Protein AF-0000000066962314 (afdb_homodimer)

Structure (mmCIF, N/CA/C/O backbone):
data_AF-0000000066962314-model_v1
#
loop_
_entity.id
_entity.type
_entity.pdbx_description
1 polymer 'Os09g0256650 protein'
#
loop_
_atom_site.group_PDB
_atom_site.id
_atom_site.type_symbol
_atom_site.label_atom_id
_atom_site.label_alt_id
_atom_site.label_comp_id
_atom_site.label_asym_id
_atom_site.label_entity_id
_atom_site.label_seq_id
_atom_site.pdbx_PDB_ins_code
_atom_site.Cartn_x
_atom_site.Cartn_y
_atom_site.Cartn_z
_atom_site.occupancy
_atom_site.B_iso_or_equiv
_atom_site.auth_seq_id
_atom_site.auth_comp_id
_atom_site.auth_asym_id
_atom_site.auth_atom_id
_atom_site.pdbx_PDB_model_num
ATOM 1 N N . MET A 1 1 ? -7.727 -15.492 -27.312 1 57.91 1 MET A N 1
ATOM 2 C CA . MET A 1 1 ? -8.047 -15.422 -25.891 1 57.91 1 MET A CA 1
ATOM 3 C C . MET A 1 1 ? -6.855 -14.898 -25.094 1 57.91 1 MET A C 1
ATOM 5 O O . MET A 1 1 ? -5.711 -15.258 -25.359 1 57.91 1 MET A O 1
ATOM 9 N N . VAL A 1 2 ? -7.004 -13.758 -24.516 1 73.5 2 VAL A N 1
ATOM 10 C CA . VAL A 1 2 ? -5.836 -13.172 -23.859 1 73.5 2 VAL A CA 1
ATOM 11 C C . VAL A 1 2 ? -5.332 -14.109 -22.766 1 73.5 2 VAL A C 1
ATOM 13 O O . VAL A 1 2 ? -6.117 -14.578 -21.938 1 73.5 2 VAL A O 1
ATOM 16 N N . SER A 1 3 ? -4.168 -14.648 -22.969 1 91 3 SER A N 1
ATOM 17 C CA . SER A 1 3 ? -3.547 -15.594 -22.047 1 91 3 SER A CA 1
ATOM 18 C C . SER A 1 3 ? -3.469 -15.016 -20.641 1 91 3 SER A C 1
ATOM 20 O O . SER A 1 3 ? -3.369 -13.797 -20.469 1 91 3 SER A O 1
ATOM 22 N N . PRO A 1 4 ? -3.846 -15.812 -19.688 1 89.94 4 PRO A N 1
ATOM 23 C CA . PRO A 1 4 ? -3.697 -15.391 -18.297 1 89.94 4 PRO A CA 1
ATOM 24 C C . PRO A 1 4 ? -2.363 -14.695 -18.031 1 89.94 4 PRO A C 1
ATOM 26 O O . PRO A 1 4 ? -2.299 -13.758 -17.219 1 89.94 4 PRO A O 1
ATOM 29 N N . ASP A 1 5 ? -1.322 -15.047 -18.719 1 93.31 5 ASP A N 1
ATOM 30 C CA . ASP A 1 5 ? -0.011 -14.43 -18.531 1 93.31 5 ASP A CA 1
ATOM 31 C C . ASP A 1 5 ? -0.022 -12.977 -19 1 93.31 5 ASP A C 1
ATOM 33 O O . ASP A 1 5 ? 0.576 -12.109 -18.344 1 93.31 5 ASP A O 1
ATOM 37 N N . LEU A 1 6 ? -0.629 -12.781 -20.062 1 93.81 6 LEU A N 1
ATOM 38 C CA . LEU A 1 6 ? -0.721 -11.422 -20.578 1 93.81 6 LEU A CA 1
ATOM 39 C C . LEU A 1 6 ? -1.53 -10.539 -19.625 1 93.81 6 LEU A C 1
ATOM 41 O O . LEU A 1 6 ? -1.132 -9.414 -19.328 1 93.81 6 LEU A O 1
ATOM 45 N N . ILE A 1 7 ? -2.674 -11 -19.219 1 94.19 7 ILE A N 1
ATOM 46 C CA . ILE A 1 7 ? -3.518 -10.258 -18.297 1 94.19 7 ILE A CA 1
ATOM 47 C C . ILE A 1 7 ? -2.74 -9.961 -17.016 1 94.19 7 ILE A C 1
ATOM 49 O O . ILE A 1 7 ? -2.703 -8.812 -16.547 1 94.19 7 ILE A O 1
ATOM 53 N N . ARG A 1 8 ? -2.068 -10.883 -16.453 1 95.12 8 ARG A N 1
ATOM 54 C CA . ARG A 1 8 ? -1.276 -10.742 -15.234 1 95.12 8 ARG A CA 1
ATOM 55 C C . ARG A 1 8 ? -0.191 -9.68 -15.406 1 95.12 8 ARG A C 1
ATOM 57 O O . ARG A 1 8 ? -0.008 -8.828 -14.531 1 95.12 8 ARG A O 1
ATOM 64 N N . ASN A 1 9 ? 0.435 -9.734 -16.531 1 96.31 9 ASN A N 1
ATOM 65 C CA . ASN A 1 9 ? 1.524 -8.805 -16.797 1 96.31 9 ASN A CA 1
ATOM 66 C C . ASN A 1 9 ? 1.009 -7.375 -16.953 1 96.31 9 ASN A C 1
ATOM 68 O O . ASN A 1 9 ? 1.569 -6.438 -16.391 1 96.31 9 ASN A O 1
ATOM 72 N N . VAL A 1 10 ? -0.047 -7.23 -17.688 1 96.62 10 VAL A N 1
ATOM 73 C CA . VAL A 1 10 ? -0.58 -5.898 -17.938 1 96.62 10 VAL A CA 1
ATOM 74 C C . VAL A 1 10 ? -1.139 -5.309 -16.641 1 96.62 10 VAL A C 1
ATOM 76 O O . VAL A 1 10 ? -0.801 -4.18 -16.281 1 96.62 10 VAL A O 1
ATOM 79 N N . VAL A 1 11 ? -1.933 -6.023 -15.945 1 96.62 11 VAL A N 1
ATOM 80 C CA . VAL A 1 11 ? -2.551 -5.559 -14.703 1 96.62 11 VAL A CA 1
ATOM 81 C C . VAL A 1 11 ? -1.473 -5.266 -13.664 1 96.62 11 VAL A C 1
ATOM 83 O O . VAL A 1 11 ? -1.524 -4.246 -12.977 1 96.62 11 VAL A O 1
ATOM 86 N N . GLY A 1 12 ? -0.523 -6.148 -13.555 1 97.5 12 GLY A N 1
ATOM 87 C CA . GLY A 1 12 ? 0.56 -5.965 -12.602 1 97.5 12 GLY A CA 1
ATOM 88 C C . GLY A 1 12 ? 1.417 -4.75 -12.906 1 97.5 12 GLY A C 1
ATOM 89 O O . GLY A 1 12 ? 1.845 -4.043 -11.992 1 97.5 12 GLY A O 1
ATOM 90 N N . ILE A 1 13 ? 1.67 -4.5 -14.18 1 98.06 13 ILE A N 1
ATOM 91 C CA . ILE A 1 13 ? 2.486 -3.357 -14.578 1 98.06 13 ILE A CA 1
ATOM 92 C C . ILE A 1 13 ? 1.742 -2.059 -14.273 1 98.06 13 ILE A C 1
ATOM 94 O O . ILE A 1 13 ? 2.32 -1.118 -13.727 1 98.06 13 ILE A O 1
ATOM 98 N N . VAL A 1 14 ? 0.485 -1.988 -14.586 1 97.94 14 VAL A N 1
ATOM 99 C CA . VAL A 1 14 ? -0.309 -0.806 -14.273 1 97.94 14 VAL A CA 1
ATOM 100 C C . VAL A 1 14 ? -0.409 -0.642 -12.758 1 97.94 14 VAL A C 1
ATOM 102 O O . VAL A 1 14 ? -0.271 0.468 -12.234 1 97.94 14 VAL A O 1
ATOM 105 N N . GLY A 1 15 ? -0.654 -1.719 -12.039 1 97.88 15 GLY A N 1
ATOM 106 C CA . GLY A 1 15 ? -0.648 -1.679 -10.586 1 97.88 15 GLY A CA 1
ATOM 107 C C . GLY A 1 15 ? 0.664 -1.184 -10.008 1 97.88 15 GLY A C 1
ATOM 108 O O . GLY A 1 15 ? 0.673 -0.406 -9.055 1 97.88 15 GLY A O 1
ATOM 109 N N . ASN A 1 16 ? 1.75 -1.613 -10.609 1 98.75 16 ASN A N 1
ATOM 110 C CA . ASN A 1 16 ? 3.066 -1.165 -10.172 1 98.75 16 ASN A CA 1
ATOM 111 C C . ASN A 1 16 ? 3.26 0.33 -10.406 1 98.75 16 ASN A C 1
ATOM 113 O O . ASN A 1 16 ? 3.85 1.024 -9.578 1 98.75 16 ASN A O 1
ATOM 117 N N . ALA A 1 17 ? 2.809 0.794 -11.531 1 98.44 17 ALA A N 1
ATOM 118 C CA . ALA A 1 17 ? 2.91 2.223 -11.812 1 98.44 17 ALA A CA 1
ATOM 119 C C . ALA A 1 17 ? 2.137 3.045 -10.789 1 98.44 17 ALA A C 1
ATOM 121 O O . ALA A 1 17 ? 2.648 4.039 -10.266 1 98.44 17 ALA A O 1
ATOM 122 N N . ILE A 1 18 ? 0.977 2.693 -10.445 1 98.19 18 ILE A N 1
ATOM 123 C CA . ILE A 1 18 ? 0.164 3.408 -9.469 1 98.19 18 ILE A CA 1
ATOM 124 C C . ILE A 1 18 ? 0.807 3.303 -8.086 1 98.19 18 ILE A C 1
ATOM 126 O O . ILE A 1 18 ? 0.96 4.309 -7.391 1 98.19 18 ILE A O 1
ATOM 130 N N . SER A 1 19 ? 1.225 2.115 -7.723 1 98.5 19 SER A N 1
ATOM 131 C CA . SER A 1 19 ? 1.867 1.893 -6.43 1 98.5 19 SER A CA 1
ATOM 132 C C . SER A 1 19 ? 3.131 2.734 -6.289 1 98.5 19 SER A C 1
ATOM 134 O O . SER A 1 19 ? 3.416 3.26 -5.211 1 98.5 19 SER A O 1
ATOM 136 N N . PHE A 1 20 ? 3.848 2.816 -7.383 1 98.62 20 PHE A N 1
ATOM 137 C CA . PHE A 1 20 ? 5.047 3.648 -7.363 1 98.62 20 PHE A CA 1
ATOM 138 C C . PHE A 1 20 ? 4.695 5.094 -7.035 1 98.62 20 PHE A C 1
ATOM 140 O O . PHE A 1 20 ? 5.352 5.723 -6.203 1 98.62 20 PHE A O 1
ATOM 147 N N . GLY A 1 21 ? 3.697 5.574 -7.691 1 97.69 21 GLY A N 1
ATOM 148 C CA . GLY A 1 21 ? 3.213 6.91 -7.383 1 97.69 21 GLY A CA 1
ATOM 149 C C . GLY A 1 21 ? 2.771 7.066 -5.941 1 97.69 21 GLY A C 1
ATOM 150 O O . GLY A 1 21 ? 3.023 8.102 -5.316 1 97.69 21 GLY A O 1
ATOM 151 N N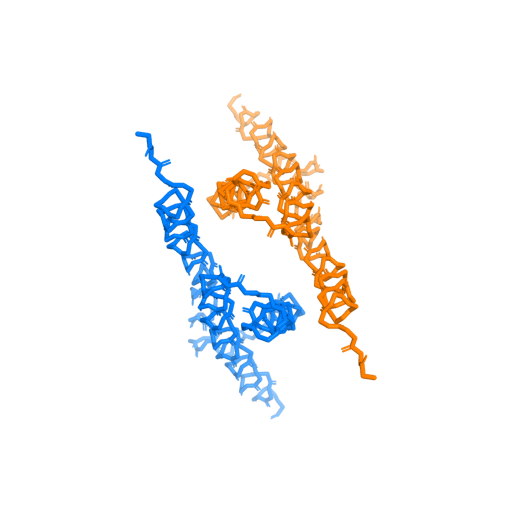 . LEU A 1 22 ? 2.119 6.066 -5.43 1 97.5 22 LEU A N 1
ATOM 152 C CA . LEU A 1 22 ? 1.674 6.094 -4.043 1 97.5 22 LEU A CA 1
ATOM 153 C C . LEU A 1 22 ? 2.863 6.141 -3.09 1 97.5 22 LEU A C 1
ATOM 155 O O . LEU A 1 22 ? 2.855 6.895 -2.115 1 97.5 22 LEU A O 1
ATOM 159 N N . PHE A 1 23 ? 3.902 5.367 -3.352 1 97.88 23 PHE A N 1
ATOM 160 C CA . PHE A 1 23 ? 5.094 5.375 -2.51 1 97.88 23 PHE A CA 1
ATOM 161 C C . PHE A 1 23 ? 5.781 6.734 -2.557 1 97.88 23 PHE A C 1
ATOM 163 O O . PHE A 1 23 ? 6.367 7.172 -1.565 1 97.88 23 PHE A O 1
ATOM 170 N N . LEU A 1 24 ? 5.648 7.426 -3.668 1 97.44 24 LEU A N 1
ATOM 171 C CA . LEU A 1 24 ? 6.312 8.719 -3.826 1 97.44 24 LEU A CA 1
ATOM 172 C C . LEU A 1 24 ? 5.453 9.844 -3.273 1 97.44 24 LEU A C 1
ATOM 174 O O . LEU A 1 24 ? 5.941 10.953 -3.057 1 97.44 24 LEU A O 1
ATOM 178 N N . SER A 1 25 ? 4.262 9.609 -3.01 1 94.69 25 SER A N 1
ATOM 179 C CA . SER A 1 25 ? 3.297 10.656 -2.682 1 94.69 25 SER A CA 1
ATOM 180 C C . SER A 1 25 ? 3.74 11.453 -1.463 1 94.69 25 SER A C 1
ATOM 182 O O . SER A 1 25 ? 3.428 12.641 -1.346 1 94.69 25 SER A O 1
ATOM 184 N N . PRO A 1 26 ? 4.535 10.914 -0.506 1 93.75 26 PRO A N 1
ATOM 185 C CA . PRO A 1 26 ? 4.957 11.695 0.66 1 93.75 26 PRO A CA 1
ATOM 186 C C . PRO A 1 26 ? 6.246 12.477 0.415 1 93.75 26 PRO A C 1
ATOM 188 O O . PRO A 1 26 ? 6.812 13.047 1.35 1 93.75 26 PRO A O 1
ATOM 191 N N . VAL A 1 27 ? 6.699 12.547 -0.799 1 95.25 27 VAL A N 1
ATOM 192 C CA . VAL A 1 27 ? 7.992 13.141 -1.115 1 95.25 27 VAL A CA 1
ATOM 193 C C . VAL A 1 27 ? 8 14.609 -0.695 1 95.25 27 VAL A C 1
ATOM 195 O O . VAL A 1 27 ? 9.023 15.117 -0.227 1 95.25 27 VAL A O 1
ATOM 198 N N . LEU A 1 28 ? 6.957 15.312 -0.8 1 91.81 28 LEU A N 1
ATOM 199 C CA . LEU A 1 28 ? 6.879 16.719 -0.427 1 91.81 28 LEU A CA 1
ATOM 200 C C . LEU A 1 28 ? 7.047 16.891 1.079 1 91.81 28 LEU A C 1
ATOM 202 O O . LEU A 1 28 ? 7.66 17.859 1.533 1 91.81 28 LEU A O 1
ATOM 206 N N . THR A 1 29 ? 6.371 15.914 1.737 1 90.75 29 THR A N 1
ATOM 207 C CA . THR A 1 29 ? 6.508 15.914 3.189 1 90.75 29 THR A CA 1
ATOM 208 C C . THR A 1 29 ? 7.977 15.781 3.594 1 90.75 29 THR A C 1
ATOM 210 O O . THR A 1 29 ? 8.469 16.547 4.422 1 90.75 29 THR A O 1
ATOM 213 N N . PHE A 1 30 ? 8.727 15.016 3.02 1 94 30 PHE A N 1
ATOM 214 C CA . PHE A 1 30 ? 10.109 14.773 3.4 1 94 30 PHE A CA 1
ATOM 215 C C . PHE A 1 30 ? 11.023 15.867 2.863 1 94 30 PHE A C 1
ATOM 217 O O . PHE A 1 30 ? 12.047 16.188 3.471 1 94 30 PHE A O 1
ATOM 224 N N . TRP A 1 31 ? 10.617 16.359 1.729 1 94.06 31 TRP A N 1
ATOM 225 C CA . TRP A 1 31 ? 11.32 17.547 1.264 1 94.06 31 TRP A CA 1
ATOM 226 C C . TRP A 1 31 ? 11.227 18.672 2.291 1 94.06 31 TRP A C 1
ATOM 228 O O . TRP A 1 31 ? 12.219 19.359 2.561 1 94.06 31 TRP A O 1
ATOM 238 N N . ARG A 1 32 ? 10.086 18.906 2.914 1 91.69 32 ARG A N 1
ATOM 239 C CA . ARG A 1 32 ? 9.898 19.922 3.951 1 91.69 32 ARG A CA 1
ATOM 240 C C . ARG A 1 32 ? 10.75 19.609 5.176 1 91.69 32 ARG A C 1
ATOM 242 O O . ARG A 1 32 ? 11.328 20.516 5.781 1 91.69 32 ARG A O 1
ATOM 249 N N . ILE A 1 33 ? 10.844 18.391 5.504 1 92.31 33 ILE A N 1
ATOM 250 C CA . ILE A 1 33 ? 11.656 17.969 6.637 1 92.31 33 ILE A CA 1
ATOM 251 C C . ILE A 1 33 ? 13.117 18.359 6.395 1 92.31 33 ILE A C 1
ATOM 253 O O . ILE A 1 33 ? 13.781 18.891 7.285 1 92.31 33 ILE A O 1
ATOM 257 N N . ILE A 1 34 ? 13.57 18.141 5.211 1 92.88 34 ILE A N 1
ATOM 258 C CA . ILE A 1 34 ? 14.961 18.438 4.863 1 92.88 34 ILE A CA 1
ATOM 259 C C . ILE A 1 34 ? 15.18 19.953 4.895 1 92.88 34 ILE A C 1
ATOM 261 O O . ILE A 1 34 ? 16.172 20.438 5.434 1 92.88 34 ILE A O 1
ATOM 265 N N . LYS A 1 35 ? 14.203 20.656 4.445 1 92.75 35 LYS A N 1
ATOM 266 C CA . LYS A 1 35 ? 14.328 22.109 4.293 1 92.75 35 LYS A CA 1
ATOM 267 C C . LYS A 1 35 ? 14.211 22.812 5.641 1 92.75 35 LYS A C 1
ATOM 269 O O . LYS A 1 35 ? 14.992 23.719 5.941 1 92.75 35 LYS A O 1
ATOM 274 N N . GLU A 1 36 ? 13.266 22.391 6.41 1 91.12 36 GLU A N 1
ATOM 275 C CA . GLU A 1 36 ? 12.961 23.125 7.641 1 91.12 36 GLU A CA 1
ATOM 276 C C . GLU A 1 36 ? 13.719 22.547 8.828 1 91.12 36 GLU A C 1
ATOM 278 O O . GLU A 1 36 ? 13.797 23.156 9.891 1 91.12 36 GLU A O 1
ATOM 283 N N . LYS A 1 37 ? 14.219 21.359 8.625 1 87.88 37 LYS A N 1
ATOM 284 C CA . LYS A 1 37 ? 14.945 20.656 9.68 1 87.88 37 LYS A CA 1
ATOM 285 C C . LYS A 1 37 ? 14.109 20.547 10.945 1 87.88 37 LYS A C 1
ATOM 287 O O . LYS A 1 37 ? 14.617 20.719 12.055 1 87.88 37 LYS A O 1
ATOM 292 N N . ASP A 1 38 ? 12.797 20.531 10.711 1 81 38 ASP A N 1
ATOM 293 C CA . ASP A 1 38 ? 11.812 20.422 11.781 1 81 38 ASP A CA 1
ATOM 294 C C . ASP A 1 38 ? 10.875 19.25 11.555 1 81 38 ASP A C 1
ATOM 296 O O . ASP A 1 38 ? 10.336 19.062 10.461 1 81 38 ASP A O 1
ATOM 300 N N . MET A 1 39 ? 10.898 18.484 12.516 1 78.25 39 MET A N 1
ATOM 301 C CA . MET A 1 39 ? 10.055 17.297 12.422 1 78.25 39 MET A CA 1
ATOM 302 C C . MET A 1 39 ? 8.859 17.391 13.367 1 78.25 39 MET A C 1
ATOM 304 O O . MET A 1 39 ? 8.297 16.375 13.766 1 78.25 39 MET A O 1
ATOM 308 N N . LYS A 1 40 ? 8.648 18.609 13.617 1 71.69 40 LYS A N 1
ATOM 309 C CA . LYS A 1 40 ? 7.52 18.812 14.523 1 71.69 40 LYS A CA 1
ATOM 310 C C . LYS A 1 40 ? 6.223 18.297 13.906 1 71.69 40 LYS A C 1
ATOM 312 O O . LYS A 1 40 ? 5.934 18.578 12.734 1 71.69 40 LYS A O 1
ATOM 317 N N . TYR A 1 41 ? 5.57 17.172 14.445 1 71.5 41 TYR A N 1
ATOM 318 C CA . TYR A 1 41 ? 4.246 16.641 14.164 1 71.5 41 TYR A CA 1
ATOM 319 C C . TYR A 1 41 ? 4.324 15.5 13.156 1 71.5 41 TYR A C 1
ATOM 321 O O . TYR A 1 41 ? 3.299 15.023 12.656 1 71.5 41 TYR A O 1
ATOM 329 N N . PHE A 1 42 ? 5.668 15.273 12.773 1 82.56 42 PHE A N 1
ATOM 330 C CA . PHE A 1 42 ? 5.793 14.148 11.852 1 82.56 42 PHE A CA 1
ATOM 331 C C . PHE A 1 42 ? 5.863 12.828 12.602 1 82.56 42 PHE A C 1
ATOM 333 O O . PHE A 1 42 ? 6.617 12.703 13.57 1 82.56 42 PHE A O 1
ATOM 340 N N . LYS A 1 43 ? 4.957 11.859 12.203 1 87 43 LYS A N 1
ATOM 341 C CA . LYS A 1 43 ? 4.98 10.516 12.766 1 87 43 LYS A CA 1
ATOM 342 C C . LYS A 1 43 ? 5.629 9.523 11.805 1 87 43 LYS A C 1
ATOM 344 O O . LYS A 1 43 ? 5.195 9.383 10.664 1 87 43 LYS A O 1
ATOM 349 N N . ALA A 1 44 ? 6.629 8.812 12.297 1 92 44 ALA A N 1
ATOM 350 C CA . ALA A 1 44 ? 7.398 7.887 11.469 1 92 44 ALA A CA 1
ATOM 351 C C . ALA A 1 44 ? 6.727 6.516 11.414 1 92 44 ALA A C 1
ATOM 353 O O . ALA A 1 44 ? 7.07 5.684 10.57 1 92 44 ALA A O 1
ATOM 354 N N . ASP A 1 45 ? 5.77 6.273 12.172 1 93.5 45 ASP A N 1
ATOM 355 C CA . ASP A 1 45 ? 5.176 4.957 12.383 1 93.5 45 ASP A CA 1
ATOM 356 C C . ASP A 1 45 ? 4.625 4.383 11.078 1 93.5 45 ASP A C 1
ATOM 358 O O . ASP A 1 45 ? 4.902 3.234 10.734 1 93.5 45 ASP A O 1
ATOM 362 N N . PRO A 1 46 ? 3.881 5.184 10.367 1 93.81 46 PRO A N 1
ATOM 363 C CA . PRO A 1 46 ? 3.328 4.594 9.148 1 93.81 46 PRO A CA 1
ATOM 364 C C . PRO A 1 46 ? 4.406 4.191 8.148 1 93.81 46 PRO A C 1
ATOM 366 O O . PRO A 1 46 ? 4.246 3.207 7.422 1 93.81 46 PRO A O 1
ATOM 369 N N . TYR A 1 47 ? 5.465 4.875 8.141 1 96.69 47 TYR A N 1
ATOM 370 C CA . TYR A 1 47 ? 6.547 4.582 7.207 1 96.69 47 TYR A CA 1
ATOM 371 C C . TYR A 1 47 ? 7.312 3.334 7.629 1 96.69 47 TYR A C 1
ATOM 373 O O . TYR A 1 47 ? 7.766 2.561 6.781 1 96.69 47 TYR A O 1
ATOM 381 N N . LEU A 1 48 ? 7.48 3.199 8.898 1 97.31 48 LEU A N 1
ATOM 382 C CA . LEU A 1 48 ? 8.086 1.973 9.414 1 97.31 48 LEU A CA 1
ATOM 383 C C . LEU A 1 48 ? 7.203 0.766 9.102 1 97.31 48 LEU A C 1
ATOM 385 O O . LEU A 1 48 ? 7.699 -0.271 8.656 1 97.31 48 LEU A O 1
ATOM 389 N N . ALA A 1 49 ? 5.906 0.884 9.344 1 97.25 49 ALA A N 1
ATOM 390 C CA . ALA A 1 49 ? 4.969 -0.193 9.031 1 97.25 49 ALA A CA 1
ATOM 391 C C . ALA A 1 49 ? 4.992 -0.531 7.547 1 97.25 49 ALA A C 1
ATOM 393 O O . ALA A 1 49 ? 4.949 -1.705 7.168 1 97.25 49 ALA A O 1
ATOM 394 N N . THR A 1 50 ? 5.09 0.505 6.715 1 98.44 50 THR A N 1
ATOM 395 C CA . THR A 1 50 ? 5.133 0.288 5.27 1 98.44 50 THR A CA 1
ATOM 396 C C . THR A 1 50 ? 6.414 -0.438 4.875 1 98.44 50 THR A C 1
ATOM 398 O O . THR A 1 50 ? 6.395 -1.32 4.012 1 98.44 50 THR A O 1
ATOM 401 N N . LEU A 1 51 ? 7.504 -0.086 5.488 1 98.69 51 LEU A N 1
ATOM 402 C CA . LEU A 1 51 ? 8.773 -0.756 5.227 1 98.69 51 LEU A CA 1
ATOM 403 C C . LEU A 1 51 ? 8.68 -2.242 5.551 1 98.69 51 LEU A C 1
ATOM 405 O O . LEU A 1 51 ? 9.078 -3.086 4.746 1 98.69 51 LEU A O 1
ATOM 409 N N . LEU A 1 52 ? 8.164 -2.523 6.688 1 98.38 52 LEU A N 1
ATOM 410 C CA . LEU A 1 52 ? 8 -3.916 7.09 1 98.38 52 LEU A CA 1
ATOM 411 C C . LEU A 1 52 ? 7.055 -4.645 6.141 1 98.38 52 LEU A C 1
ATOM 413 O O . LEU A 1 52 ? 7.305 -5.797 5.773 1 98.38 52 LEU A O 1
ATOM 417 N N . ASN A 1 53 ? 5.996 -3.953 5.801 1 98.62 53 ASN A N 1
ATOM 418 C CA . ASN A 1 53 ? 5.047 -4.523 4.855 1 98.62 53 ASN A CA 1
ATOM 419 C C . ASN A 1 53 ? 5.715 -4.863 3.525 1 98.62 53 ASN A C 1
ATOM 421 O O . ASN A 1 53 ? 5.527 -5.961 2.998 1 98.62 53 ASN A O 1
ATOM 425 N N . CYS A 1 54 ? 6.461 -3.957 3.037 1 98.81 54 CYS A N 1
ATOM 426 C CA . CYS A 1 54 ? 7.184 -4.18 1.789 1 98.81 54 CYS A CA 1
ATOM 427 C C . CYS A 1 54 ? 8.148 -5.352 1.919 1 98.81 54 CYS A C 1
ATOM 429 O O . CYS A 1 54 ? 8.258 -6.172 1.006 1 98.81 54 CYS A O 1
ATOM 431 N N . MET A 1 55 ? 8.836 -5.43 2.982 1 98.69 55 MET A N 1
ATOM 432 C CA . MET A 1 55 ? 9.781 -6.52 3.213 1 98.69 55 MET A CA 1
ATOM 433 C C . MET A 1 55 ? 9.07 -7.867 3.18 1 98.69 55 MET A C 1
ATOM 435 O O . MET A 1 55 ? 9.547 -8.812 2.549 1 98.69 55 MET A O 1
ATOM 439 N N . LEU A 1 56 ? 7.961 -8.008 3.795 1 98.56 56 LEU A N 1
ATOM 440 C CA . LEU A 1 56 ? 7.215 -9.258 3.852 1 98.56 56 LEU A CA 1
ATOM 441 C C . LEU A 1 56 ? 6.703 -9.648 2.469 1 98.56 56 LEU A C 1
ATOM 443 O O . LEU A 1 56 ? 6.746 -10.82 2.096 1 98.56 56 LEU A O 1
ATOM 447 N N . TRP A 1 57 ? 6.328 -8.68 1.666 1 98.62 57 TRP A N 1
ATOM 448 C CA . TRP A 1 57 ? 5.75 -8.977 0.36 1 98.62 57 TRP A CA 1
ATOM 449 C C . TRP A 1 57 ? 6.84 -9.234 -0.673 1 98.62 57 TRP A C 1
ATOM 451 O O . TRP A 1 57 ? 6.613 -9.938 -1.661 1 98.62 57 TRP A O 1
ATOM 461 N N . VAL A 1 58 ? 8.008 -8.695 -0.424 1 98.75 58 VAL A N 1
ATOM 462 C CA . VAL A 1 58 ? 9.156 -9.117 -1.225 1 98.75 58 VAL A CA 1
ATOM 463 C C . VAL A 1 58 ? 9.438 -10.602 -0.975 1 98.75 58 VAL A C 1
ATOM 465 O O . VAL A 1 58 ? 9.609 -11.375 -1.92 1 98.75 58 VAL A O 1
ATOM 468 N N . PHE A 1 59 ? 9.438 -10.938 0.278 1 98.19 59 PHE A N 1
ATOM 469 C CA . PHE A 1 59 ? 9.695 -12.328 0.634 1 98.19 59 PHE A CA 1
ATOM 470 C C . PHE A 1 59 ? 8.594 -13.234 0.098 1 98.19 59 PHE A C 1
ATOM 472 O O . PHE A 1 59 ? 8.875 -14.297 -0.457 1 98.19 59 PHE A O 1
ATOM 479 N N . TYR A 1 60 ? 7.414 -12.789 0.239 1 97.69 60 TYR A N 1
ATOM 480 C CA . TYR A 1 60 ? 6.246 -13.5 -0.259 1 97.69 60 TYR A CA 1
ATOM 481 C C . TYR A 1 60 ? 6.363 -13.773 -1.754 1 97.69 60 TYR A C 1
ATOM 483 O O . TYR A 1 60 ? 6.031 -14.867 -2.223 1 97.69 60 TYR A O 1
ATOM 491 N N . GLY A 1 61 ? 6.785 -12.852 -2.473 1 97.81 61 GLY A N 1
ATOM 492 C CA . GLY A 1 61 ? 6.781 -12.93 -3.926 1 97.81 61 GLY A CA 1
ATOM 493 C C . GLY A 1 61 ? 7.98 -13.664 -4.488 1 97.81 61 GLY A C 1
ATOM 494 O O . GLY A 1 61 ? 8.07 -13.883 -5.699 1 97.81 61 GLY A O 1
ATOM 495 N N . LEU A 1 62 ? 8.961 -14.039 -3.701 1 97.44 62 LEU A N 1
ATOM 496 C CA . LEU A 1 62 ? 10.117 -14.773 -4.203 1 97.44 62 LEU A CA 1
ATOM 497 C C . LEU A 1 62 ? 9.695 -16.062 -4.898 1 97.44 62 LEU A C 1
ATOM 499 O O . LEU A 1 62 ? 8.766 -16.734 -4.445 1 97.44 62 LEU A O 1
ATOM 503 N N . PRO A 1 63 ? 10.398 -16.406 -5.957 1 95.44 63 PRO A N 1
ATOM 504 C CA . PRO A 1 63 ? 10 -17.578 -6.742 1 95.44 63 PRO A CA 1
ATOM 505 C C . PRO A 1 63 ? 9.945 -18.859 -5.906 1 95.44 63 PRO A C 1
ATOM 507 O O . PRO A 1 63 ? 9.086 -19.719 -6.145 1 95.44 63 PRO A O 1
ATOM 510 N N . ILE A 1 64 ? 10.789 -19.016 -4.914 1 94.19 64 ILE A N 1
ATOM 511 C CA . ILE A 1 64 ? 10.82 -20.219 -4.086 1 94.19 64 ILE A CA 1
ATOM 512 C C . ILE A 1 64 ? 9.586 -20.25 -3.188 1 94.19 64 ILE A C 1
ATOM 514 O O . ILE A 1 64 ? 9.148 -21.328 -2.768 1 94.19 64 ILE A O 1
ATOM 518 N N . VAL A 1 65 ? 9.039 -19.109 -2.928 1 94.88 65 VAL A N 1
ATOM 519 C CA . VAL A 1 65 ? 7.879 -19.016 -2.051 1 94.88 65 VAL A CA 1
ATOM 520 C C . VAL A 1 65 ? 6.602 -18.969 -2.885 1 94.88 65 VAL A C 1
ATOM 522 O O . VAL A 1 65 ? 5.652 -19.719 -2.611 1 94.88 65 VAL A O 1
ATOM 525 N N . HIS A 1 66 ? 6.59 -18.203 -3.873 1 95.25 66 HIS A N 1
ATOM 526 C CA . HIS A 1 66 ? 5.422 -18.016 -4.727 1 95.25 66 HIS A CA 1
ATOM 527 C C . HIS A 1 66 ? 5.832 -17.781 -6.176 1 95.25 66 HIS A C 1
ATOM 529 O O . HIS A 1 66 ? 6.094 -16.641 -6.574 1 95.25 66 HIS A O 1
ATOM 535 N N . PRO A 1 67 ? 5.738 -18.766 -6.992 1 93.69 67 PRO A N 1
ATOM 536 C CA . PRO A 1 67 ? 6.199 -18.656 -8.375 1 93.69 67 PRO A CA 1
ATOM 537 C C . PRO A 1 67 ? 5.391 -17.641 -9.188 1 93.69 67 PRO A C 1
ATOM 539 O O . PRO A 1 67 ? 4.195 -17.469 -8.938 1 93.69 67 PRO A O 1
ATOM 542 N N . ASN A 1 68 ? 6.023 -16.891 -10.164 1 93.81 68 ASN A N 1
ATOM 543 C CA . ASN A 1 68 ? 5.43 -15.969 -11.125 1 93.81 68 ASN A CA 1
ATOM 544 C C . ASN A 1 68 ? 4.918 -14.703 -10.438 1 93.81 68 ASN A C 1
ATOM 546 O O . ASN A 1 68 ? 3.893 -14.148 -10.836 1 93.81 68 ASN A O 1
ATOM 550 N N . SER A 1 69 ? 5.602 -14.344 -9.406 1 96.31 69 SER A N 1
ATOM 551 C CA . SER A 1 69 ? 5.16 -13.188 -8.633 1 96.31 69 SER A CA 1
ATOM 552 C C . SER A 1 69 ? 6.191 -12.062 -8.68 1 96.31 69 SER A C 1
AT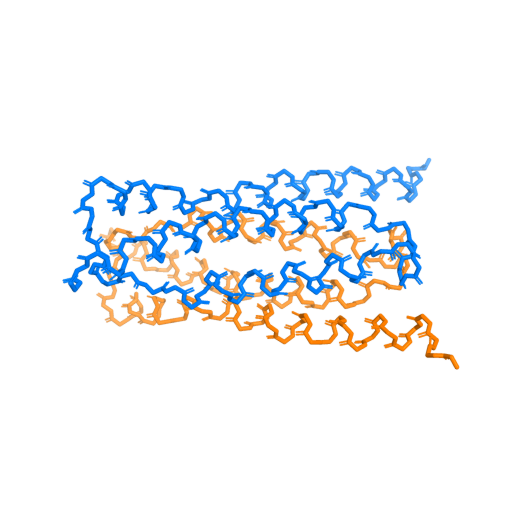OM 554 O O . SER A 1 69 ? 6.352 -11.32 -7.715 1 96.31 69 SER A O 1
ATOM 556 N N . ILE A 1 70 ? 6.906 -11.875 -9.82 1 97 70 ILE A N 1
ATOM 557 C CA . ILE A 1 70 ? 7.98 -10.898 -9.938 1 97 70 ILE A CA 1
ATOM 558 C C . ILE A 1 70 ? 7.41 -9.484 -9.82 1 97 70 ILE A C 1
ATOM 560 O O . ILE A 1 70 ? 8.07 -8.586 -9.305 1 97 70 ILE A O 1
ATOM 564 N N . LEU A 1 71 ? 6.238 -9.281 -10.273 1 97.5 71 LEU A N 1
ATOM 565 C CA . LEU A 1 71 ? 5.621 -7.957 -10.211 1 97.5 71 LEU A CA 1
ATOM 566 C C . LEU A 1 71 ? 5.336 -7.555 -8.773 1 97.5 71 LEU A C 1
ATOM 568 O O . LEU A 1 71 ? 5.461 -6.383 -8.406 1 97.5 71 LEU A O 1
ATOM 572 N N . VAL A 1 72 ? 5.004 -8.5 -7.918 1 98.31 72 VAL A N 1
ATOM 573 C CA . VAL A 1 72 ? 4.832 -8.258 -6.488 1 98.31 72 VAL A CA 1
ATOM 574 C C . VAL A 1 72 ? 6.18 -7.914 -5.855 1 98.31 72 VAL A C 1
ATOM 576 O O . VAL A 1 72 ? 6.289 -6.949 -5.102 1 98.31 72 VAL A O 1
ATOM 579 N N . VAL A 1 73 ? 7.234 -8.625 -6.203 1 98.69 73 VAL A N 1
ATOM 580 C CA . VAL A 1 73 ? 8.57 -8.406 -5.668 1 98.69 73 VAL A CA 1
ATOM 581 C C . VAL A 1 73 ? 9.078 -7.031 -6.086 1 98.69 73 VAL A C 1
ATOM 583 O O . VAL A 1 73 ? 9.625 -6.289 -5.266 1 98.69 73 VAL A O 1
ATOM 586 N N . THR A 1 74 ? 8.891 -6.684 -7.289 1 98.62 74 THR A N 1
ATOM 587 C CA . THR A 1 74 ? 9.477 -5.469 -7.836 1 98.62 74 THR A CA 1
ATOM 588 C C . THR A 1 74 ? 8.891 -4.23 -7.16 1 98.62 74 THR A C 1
ATOM 590 O O . THR A 1 74 ? 9.633 -3.363 -6.691 1 98.62 74 THR A O 1
ATOM 593 N N . ILE A 1 75 ? 7.613 -4.176 -7.059 1 98.81 75 ILE A N 1
ATOM 594 C CA . ILE A 1 75 ? 7.023 -2.943 -6.547 1 98.81 75 ILE A CA 1
ATOM 595 C C . ILE A 1 75 ? 7.258 -2.846 -5.039 1 98.81 75 ILE A C 1
ATOM 597 O O . ILE A 1 75 ? 7.5 -1.759 -4.512 1 98.81 75 ILE A O 1
ATOM 601 N N . ASN A 1 76 ? 7.129 -3.949 -4.324 1 98.81 76 ASN A N 1
ATOM 602 C CA . ASN A 1 76 ? 7.422 -3.916 -2.895 1 98.81 76 ASN A CA 1
ATOM 603 C C . ASN A 1 76 ? 8.906 -3.689 -2.635 1 98.81 76 ASN A C 1
ATOM 605 O O . ASN A 1 76 ? 9.281 -3.051 -1.647 1 98.81 76 ASN A O 1
ATOM 609 N N . GLY A 1 77 ? 9.797 -4.152 -3.508 1 98.88 77 GLY A N 1
ATOM 610 C CA . GLY A 1 77 ? 11.203 -3.803 -3.441 1 98.88 77 GLY A CA 1
ATOM 611 C C . GLY A 1 77 ? 11.461 -2.314 -3.604 1 98.88 77 GLY A C 1
ATOM 612 O O . GLY A 1 77 ? 12.234 -1.726 -2.846 1 98.88 77 GLY A O 1
ATOM 613 N N . ILE A 1 78 ? 10.859 -1.768 -4.562 1 98.75 78 ILE A N 1
ATOM 614 C CA . ILE A 1 78 ? 10.945 -0.327 -4.773 1 98.75 78 ILE A CA 1
ATOM 615 C C . ILE A 1 78 ? 10.422 0.406 -3.537 1 98.75 78 ILE A C 1
ATOM 617 O O . ILE A 1 78 ? 11.062 1.339 -3.047 1 98.75 78 ILE A O 1
ATOM 621 N N . GLY A 1 79 ? 9.242 -0.06 -3.049 1 98.75 79 GLY A N 1
ATOM 622 C CA . GLY A 1 79 ? 8.703 0.518 -1.829 1 98.75 79 GLY A CA 1
ATOM 623 C C . GLY A 1 79 ? 9.656 0.417 -0.649 1 98.75 79 GLY A C 1
ATOM 624 O O . GLY A 1 79 ? 9.789 1.364 0.129 1 98.75 79 GLY A O 1
ATOM 625 N N . LEU A 1 80 ? 10.258 -0.666 -0.573 1 98.81 80 LEU A N 1
ATOM 626 C CA . LEU A 1 80 ? 11.211 -0.898 0.505 1 98.81 80 LEU A CA 1
ATOM 627 C C . LEU A 1 80 ? 12.336 0.138 0.471 1 98.81 80 LEU A C 1
ATOM 629 O O . LEU A 1 80 ? 12.672 0.721 1.502 1 98.81 80 LEU A O 1
ATOM 633 N N . VAL A 1 81 ? 12.875 0.395 -0.639 1 98.75 81 VAL A N 1
ATOM 634 C CA . VAL A 1 81 ? 13.969 1.352 -0.802 1 98.75 81 VAL A CA 1
ATOM 635 C C . VAL A 1 81 ? 13.469 2.762 -0.491 1 98.75 81 VAL A C 1
ATOM 637 O O . VAL A 1 81 ? 14.102 3.498 0.266 1 98.75 81 VAL A O 1
ATOM 640 N N . ILE A 1 82 ? 12.359 3.113 -1.012 1 98.62 82 ILE A N 1
ATOM 641 C CA . ILE A 1 82 ? 11.82 4.457 -0.829 1 98.62 82 ILE A CA 1
ATOM 642 C C . ILE A 1 82 ? 11.523 4.695 0.649 1 98.62 82 ILE A C 1
ATOM 644 O O . ILE A 1 82 ? 11.883 5.738 1.2 1 98.62 82 ILE A O 1
ATOM 648 N N . GLU A 1 83 ? 10.906 3.711 1.212 1 98.62 83 GLU A N 1
ATOM 649 C CA . GLU A 1 83 ? 10.578 3.834 2.631 1 98.62 83 GLU A CA 1
ATOM 650 C C . GLU A 1 83 ? 11.844 3.916 3.48 1 98.62 83 GLU A C 1
ATOM 652 O O . GLU A 1 83 ? 11.883 4.629 4.484 1 98.62 83 GLU A O 1
ATOM 657 N N . ALA A 1 84 ? 12.852 3.191 3.115 1 98.56 84 ALA A N 1
ATOM 658 C CA . ALA A 1 84 ? 14.125 3.271 3.822 1 98.56 84 ALA A CA 1
ATOM 659 C C . ALA A 1 84 ? 14.727 4.672 3.717 1 98.56 84 ALA A C 1
ATOM 661 O O . ALA A 1 84 ? 15.266 5.195 4.691 1 98.56 84 ALA A O 1
ATOM 662 N N . VAL A 1 85 ? 14.641 5.242 2.623 1 98.12 85 VAL A N 1
ATOM 663 C CA . VAL A 1 85 ? 15.133 6.598 2.418 1 98.12 85 VAL A CA 1
ATOM 664 C C . VAL A 1 85 ? 14.352 7.57 3.297 1 98.12 85 VAL A C 1
ATOM 666 O O . VAL A 1 85 ? 14.938 8.406 3.992 1 98.12 85 VAL A O 1
ATOM 669 N N . TYR A 1 86 ? 13.016 7.457 3.256 1 97.12 86 TYR A N 1
ATOM 670 C CA . TYR A 1 86 ? 12.188 8.312 4.098 1 97.12 86 TYR A CA 1
ATOM 671 C C . TYR A 1 86 ? 12.602 8.203 5.562 1 97.12 86 TYR A C 1
ATOM 673 O O . TYR A 1 86 ? 12.789 9.211 6.238 1 97.12 86 TYR A O 1
ATOM 681 N N . LEU A 1 87 ? 12.742 7.023 6 1 96.56 87 LEU A N 1
ATOM 682 C CA . LEU A 1 87 ? 13.062 6.793 7.406 1 96.56 87 LEU A CA 1
ATOM 683 C C . LEU A 1 87 ? 14.469 7.289 7.734 1 96.56 87 LEU A C 1
ATOM 685 O O . LEU A 1 87 ? 14.719 7.777 8.836 1 96.56 87 LEU A O 1
ATOM 689 N N . THR A 1 88 ? 15.391 7.168 6.852 1 96.44 88 THR A N 1
ATOM 690 C CA . THR A 1 88 ? 16.734 7.699 7.043 1 96.44 88 THR A CA 1
ATOM 691 C C . THR A 1 88 ? 16.703 9.219 7.191 1 96.44 88 THR A C 1
ATOM 693 O O . THR A 1 88 ? 17.344 9.773 8.086 1 96.44 88 THR A O 1
ATOM 696 N N . ILE A 1 89 ? 15.969 9.844 6.273 1 94.5 89 ILE A N 1
ATOM 697 C CA . ILE A 1 89 ? 15.812 11.297 6.355 1 94.5 89 ILE A CA 1
ATOM 698 C C . ILE A 1 89 ? 15.234 11.672 7.715 1 94.5 89 ILE A C 1
ATOM 700 O O . ILE A 1 89 ? 15.75 12.57 8.383 1 94.5 89 ILE A O 1
ATOM 704 N N . PHE A 1 90 ? 14.227 10.969 8.094 1 93 90 PHE A N 1
ATOM 705 C CA . PHE A 1 90 ? 13.586 11.234 9.375 1 93 90 PHE A CA 1
ATOM 706 C C . PHE A 1 90 ? 14.586 11.102 10.516 1 93 90 PHE A C 1
ATOM 708 O O . PHE A 1 90 ? 14.664 11.977 11.391 1 93 90 PHE A O 1
ATOM 715 N N . PHE A 1 91 ? 15.352 10.102 10.547 1 91.81 91 PHE A N 1
ATOM 716 C CA . PHE A 1 91 ? 16.281 9.836 11.633 1 91.81 91 PHE A CA 1
ATOM 717 C C . PHE A 1 91 ? 17.422 10.852 11.641 1 91.81 91 PHE A C 1
ATOM 719 O O . PHE A 1 91 ? 17.875 11.266 12.703 1 91.81 91 PHE A O 1
ATOM 726 N N . LEU A 1 92 ? 17.859 11.25 10.547 1 92.19 92 LEU A N 1
ATOM 727 C CA . LEU A 1 92 ? 18.953 12.219 10.438 1 92.19 92 LEU A CA 1
ATOM 728 C C . LEU A 1 92 ? 18.531 13.57 11.016 1 92.19 92 LEU A C 1
ATOM 730 O O . LEU A 1 92 ? 19.328 14.25 11.664 1 92.19 92 LEU A O 1
ATOM 734 N N . PHE A 1 93 ? 17.234 13.891 10.914 1 90.31 93 PHE A N 1
ATOM 735 C CA . PHE A 1 93 ? 16.797 15.219 11.32 1 90.31 93 PHE A CA 1
ATOM 736 C C . PHE A 1 93 ? 16.125 15.172 12.688 1 90.31 93 PHE A C 1
ATOM 738 O O . PHE A 1 93 ? 15.859 16.219 13.289 1 90.31 93 PHE A O 1
ATOM 745 N N . SER A 1 94 ? 15.734 14.031 13.133 1 84.5 94 SER A N 1
ATOM 746 C CA . SER A 1 94 ? 15.234 13.898 14.492 1 84.5 94 SER A CA 1
ATOM 747 C C . SER A 1 94 ? 16.359 14 15.516 1 84.5 94 SER A C 1
ATOM 749 O O . SER A 1 94 ? 16.156 14.523 16.609 1 84.5 94 SER A O 1
ATOM 751 N N . ASN A 1 95 ? 17.359 13.43 15.312 1 73.81 95 ASN A N 1
ATOM 752 C CA . ASN A 1 95 ? 18.516 13.469 16.203 1 73.81 95 ASN A CA 1
ATOM 753 C C . ASN A 1 95 ? 19.203 14.836 16.156 1 73.81 95 ASN A C 1
ATOM 755 O O . ASN A 1 95 ? 19.891 15.211 17.109 1 73.81 95 ASN A O 1
ATOM 759 N N . LYS A 1 96 ? 19.047 15.586 15.164 1 60.78 96 LYS A N 1
ATOM 760 C CA . LYS A 1 96 ? 19.688 16.891 15.172 1 60.78 96 LYS A CA 1
ATOM 761 C C . LYS A 1 96 ? 19.031 17.828 16.188 1 60.78 96 LYS A C 1
ATOM 763 O O . LYS A 1 96 ? 19.656 18.797 16.641 1 60.78 96 LYS A O 1
ATOM 768 N N . LYS A 1 97 ? 17.828 17.656 16.688 1 55.12 97 LYS A N 1
ATOM 769 C CA . LYS A 1 97 ? 17.312 18.578 17.703 1 55.12 97 LYS A CA 1
ATOM 770 C C . LYS A 1 97 ? 18 18.344 19.047 1 55.12 97 LYS A C 1
ATOM 772 O O . LYS A 1 97 ? 18.078 19.266 19.859 1 55.12 97 LYS A O 1
ATOM 777 N N . ASN A 1 98 ? 18.703 17.266 19.312 1 43.78 98 ASN A N 1
ATOM 778 C CA . ASN A 1 98 ? 19.422 17.297 20.578 1 43.78 98 ASN A CA 1
ATOM 779 C C . ASN A 1 98 ? 20.828 17.859 20.406 1 43.78 98 ASN A C 1
ATOM 781 O O . ASN A 1 98 ? 21.5 17.562 19.406 1 43.78 98 ASN A O 1
ATOM 785 N N . MET B 1 1 ? 11.102 -29.844 6.324 1 58.19 1 MET B N 1
ATOM 786 C CA . MET B 1 1 ? 11.328 -28.672 5.48 1 58.19 1 MET B CA 1
ATOM 787 C C . MET B 1 1 ? 10.047 -27.859 5.309 1 58.19 1 MET B C 1
ATOM 789 O O . MET B 1 1 ? 8.969 -28.438 5.152 1 58.19 1 MET B O 1
ATOM 793 N N . VAL B 1 2 ? 10.039 -26.688 5.82 1 73.56 2 VAL B N 1
ATOM 794 C CA . VAL B 1 2 ? 8.781 -25.953 5.793 1 73.56 2 VAL B CA 1
ATOM 795 C C . VAL B 1 2 ? 8.32 -25.766 4.352 1 73.56 2 VAL B C 1
ATOM 797 O O . VAL B 1 2 ? 9.102 -25.344 3.494 1 73.56 2 VAL B O 1
ATOM 800 N N . SER B 1 3 ? 7.23 -26.375 4.035 1 91.12 3 SER B N 1
ATOM 801 C CA . SER B 1 3 ? 6.668 -26.359 2.688 1 91.12 3 SER B CA 1
ATOM 802 C C . SER B 1 3 ? 6.457 -24.922 2.207 1 91.12 3 SER B C 1
ATOM 804 O O . SER B 1 3 ? 6.219 -24.016 3.012 1 91.12 3 SER B O 1
ATOM 806 N N . PRO B 1 4 ? 6.867 -24.672 1.001 1 90 4 PRO B N 1
ATOM 807 C CA . PRO B 1 4 ? 6.598 -23.359 0.414 1 90 4 PRO B CA 1
ATOM 808 C C . PRO B 1 4 ? 5.184 -22.859 0.7 1 90 4 PRO B C 1
ATOM 810 O O . PRO B 1 4 ? 4.973 -21.656 0.881 1 90 4 PRO B O 1
ATOM 813 N N . ASP B 1 5 ? 4.23 -23.719 0.823 1 93.44 5 ASP B N 1
ATOM 814 C CA . ASP B 1 5 ? 2.852 -23.344 1.105 1 93.44 5 ASP B CA 1
ATOM 815 C C . ASP B 1 5 ? 2.721 -22.75 2.51 1 93.44 5 ASP B C 1
ATOM 817 O O . ASP B 1 5 ? 1.996 -21.781 2.717 1 93.44 5 ASP B O 1
ATOM 821 N N . LEU B 1 6 ? 3.355 -23.375 3.373 1 93.81 6 LEU B N 1
ATOM 822 C CA . LEU B 1 6 ? 3.318 -22.875 4.746 1 93.81 6 LEU B CA 1
ATOM 823 C C . LEU B 1 6 ? 3.973 -21.5 4.844 1 93.81 6 LEU B C 1
ATOM 825 O O . LEU B 1 6 ? 3.434 -20.594 5.48 1 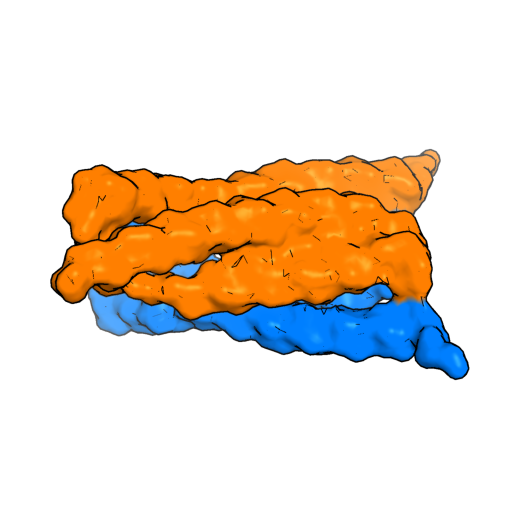93.81 6 LEU B O 1
ATOM 829 N N . ILE B 1 7 ? 5.137 -21.359 4.305 1 94.19 7 ILE B N 1
ATOM 830 C CA . ILE B 1 7 ? 5.844 -20.094 4.312 1 94.19 7 ILE B CA 1
ATOM 831 C C . ILE B 1 7 ? 4.977 -19.016 3.668 1 94.19 7 ILE B C 1
ATOM 833 O O . ILE B 1 7 ? 4.793 -17.922 4.234 1 94.19 7 ILE B O 1
ATOM 837 N N . ARG B 1 8 ? 4.383 -19.25 2.553 1 95.25 8 ARG B N 1
ATOM 838 C CA . ARG B 1 8 ? 3.52 -18.312 1.829 1 95.25 8 ARG B CA 1
ATOM 839 C C . ARG B 1 8 ? 2.336 -17.891 2.688 1 95.25 8 ARG B C 1
ATOM 841 O O . ARG B 1 8 ? 2.016 -16.703 2.764 1 95.25 8 ARG B O 1
ATOM 848 N N . ASN B 1 9 ? 1.769 -18.859 3.348 1 96.31 9 ASN B N 1
ATOM 849 C CA . ASN B 1 9 ? 0.598 -18.578 4.168 1 96.31 9 ASN B CA 1
ATOM 850 C C . ASN B 1 9 ? 0.96 -17.734 5.391 1 96.31 9 ASN B C 1
ATOM 852 O O . ASN B 1 9 ? 0.27 -16.75 5.703 1 96.31 9 ASN B O 1
ATOM 856 N N . VAL B 1 10 ? 2.037 -18.078 6.027 1 96.62 10 VAL B N 1
ATOM 857 C CA . VAL B 1 10 ? 2.432 -17.344 7.234 1 96.62 10 VAL B CA 1
ATOM 858 C C . VAL B 1 10 ? 2.854 -15.93 6.871 1 96.62 10 VAL B C 1
ATOM 860 O O . VAL B 1 10 ? 2.373 -14.961 7.469 1 96.62 10 VAL B O 1
ATOM 863 N N . VAL B 1 11 ? 3.682 -15.766 5.914 1 96.56 11 VAL B N 1
ATOM 864 C CA . VAL B 1 11 ? 4.18 -14.461 5.492 1 96.56 11 VAL B CA 1
ATOM 865 C C . VAL B 1 11 ? 3.023 -13.602 4.98 1 96.56 11 VAL B C 1
ATOM 867 O O . VAL B 1 11 ? 2.924 -12.422 5.316 1 96.56 11 VAL B O 1
ATOM 870 N N . GLY B 1 12 ? 2.17 -14.195 4.184 1 97.5 12 GLY B N 1
ATOM 871 C CA . GLY B 1 12 ? 1.023 -13.469 3.652 1 97.5 12 GLY B CA 1
ATOM 872 C C . GLY B 1 12 ? 0.054 -13.016 4.727 1 97.5 12 GLY B C 1
ATOM 873 O O . GLY B 1 12 ? -0.498 -11.922 4.648 1 97.5 12 GLY B O 1
ATOM 874 N N . ILE B 1 13 ? -0.166 -13.852 5.727 1 98.06 13 ILE B N 1
ATOM 875 C CA . ILE B 1 13 ? -1.082 -13.516 6.809 1 98.06 13 ILE B CA 1
ATOM 876 C C . ILE B 1 13 ? -0.501 -12.367 7.641 1 98.06 13 ILE B C 1
ATOM 878 O O . ILE B 1 13 ? -1.206 -11.414 7.965 1 98.06 13 ILE B O 1
ATOM 882 N N . VAL B 1 14 ? 0.755 -12.422 7.969 1 97.88 14 VAL B N 1
ATOM 883 C CA . VAL B 1 14 ? 1.396 -11.336 8.703 1 97.88 14 VAL B CA 1
ATOM 884 C C . VAL B 1 14 ? 1.397 -10.07 7.852 1 97.88 14 VAL B C 1
ATOM 886 O O . VAL B 1 14 ? 1.109 -8.977 8.352 1 97.88 14 VAL B O 1
ATOM 889 N N . GLY B 1 15 ? 1.73 -10.188 6.574 1 97.88 15 GLY B N 1
ATOM 890 C CA . GLY B 1 15 ? 1.646 -9.062 5.66 1 97.88 15 GLY B CA 1
ATOM 891 C C . GLY B 1 15 ? 0.258 -8.453 5.598 1 97.88 15 GLY B C 1
ATOM 892 O O . GLY B 1 15 ? 0.114 -7.227 5.562 1 97.88 15 GLY B O 1
ATOM 893 N N . ASN B 1 16 ? -0.734 -9.297 5.605 1 98.75 16 ASN B N 1
ATOM 894 C CA . ASN B 1 16 ? -2.113 -8.82 5.598 1 98.75 16 ASN B CA 1
ATOM 895 C C . ASN B 1 16 ? -2.453 -8.062 6.879 1 98.75 16 ASN B C 1
ATOM 897 O O . ASN B 1 16 ? -3.154 -7.051 6.836 1 98.75 16 ASN B O 1
ATOM 901 N N . ALA B 1 17 ? -2.008 -8.562 7.977 1 98.44 17 ALA B N 1
ATOM 902 C CA . ALA B 1 17 ? -2.252 -7.875 9.242 1 98.44 17 ALA B CA 1
ATOM 903 C C . ALA B 1 17 ? -1.627 -6.48 9.242 1 98.44 17 ALA B C 1
ATOM 905 O O . ALA B 1 17 ? -2.27 -5.504 9.633 1 98.44 17 ALA B O 1
ATOM 906 N N . ILE B 1 18 ? -0.444 -6.328 8.82 1 98.12 18 ILE B N 1
ATOM 907 C CA . ILE B 1 18 ? 0.236 -5.039 8.773 1 98.12 18 ILE B CA 1
ATOM 908 C C . ILE B 1 18 ? -0.459 -4.125 7.77 1 98.12 18 ILE B C 1
ATOM 910 O O . ILE B 1 18 ? -0.755 -2.967 8.07 1 98.12 18 ILE B O 1
ATOM 914 N N . SER B 1 19 ? -0.769 -4.656 6.605 1 98.5 19 SER B N 1
ATOM 915 C CA . SER B 1 19 ? -1.447 -3.883 5.57 1 98.5 19 SER B CA 1
ATOM 916 C C . SER B 1 19 ? -2.801 -3.377 6.055 1 98.5 19 SER B C 1
ATOM 918 O O . SER B 1 19 ? -3.199 -2.254 5.742 1 98.5 19 SER B O 1
ATOM 920 N N . PHE B 1 20 ? -3.463 -4.23 6.781 1 98.62 20 PHE B N 1
ATOM 921 C CA . PHE B 1 20 ? -4.746 -3.814 7.34 1 98.62 20 PHE B CA 1
ATOM 922 C C . PHE B 1 20 ? -4.574 -2.6 8.242 1 98.62 20 PHE B C 1
ATOM 924 O O . PHE B 1 20 ? -5.34 -1.639 8.148 1 98.62 20 PHE B O 1
ATOM 931 N N . GLY B 1 21 ? -3.604 -2.672 9.086 1 97.62 21 GLY B N 1
ATOM 932 C CA . GLY B 1 21 ? -3.287 -1.527 9.93 1 97.62 21 GLY B CA 1
ATOM 933 C C . GLY B 1 21 ? -2.938 -0.283 9.133 1 97.62 21 GLY B C 1
ATOM 934 O O . GLY B 1 21 ? -3.338 0.825 9.492 1 97.62 21 GLY B O 1
ATOM 935 N N . LEU B 1 22 ? -2.199 -0.466 8.07 1 97.5 22 LEU B N 1
ATOM 936 C CA . LEU B 1 22 ? -1.832 0.656 7.215 1 97.5 22 LEU B CA 1
ATOM 937 C C . LEU B 1 22 ? -3.068 1.279 6.574 1 97.5 22 LEU B C 1
ATOM 939 O O . LEU B 1 22 ? -3.193 2.506 6.52 1 97.5 22 LEU B O 1
ATOM 943 N N . PHE B 1 23 ? -4 0.472 6.102 1 97.88 23 PHE B N 1
ATOM 944 C CA . PHE B 1 23 ? -5.227 0.986 5.5 1 97.88 23 PHE B CA 1
ATOM 945 C C . PHE B 1 23 ? -6.059 1.74 6.531 1 97.88 23 PHE B C 1
ATOM 947 O O . PHE B 1 23 ? -6.738 2.711 6.195 1 97.88 23 PHE B O 1
ATOM 954 N N . LEU B 1 24 ? -5.949 1.345 7.781 1 97.38 24 LEU B N 1
ATOM 955 C CA . LEU B 1 24 ? -6.75 1.969 8.828 1 97.38 24 LEU B CA 1
ATOM 956 C C . LEU B 1 24 ? -6.051 3.207 9.383 1 97.38 24 LEU B C 1
ATOM 958 O O . LEU B 1 24 ? -6.672 4.027 10.062 1 97.38 24 LEU B O 1
ATOM 962 N N . SER B 1 25 ? -4.855 3.395 9.094 1 94.69 25 SER B N 1
ATOM 963 C CA . SER B 1 25 ? -4.031 4.414 9.727 1 94.69 25 SER B CA 1
ATOM 964 C C . SER B 1 25 ? -4.625 5.805 9.5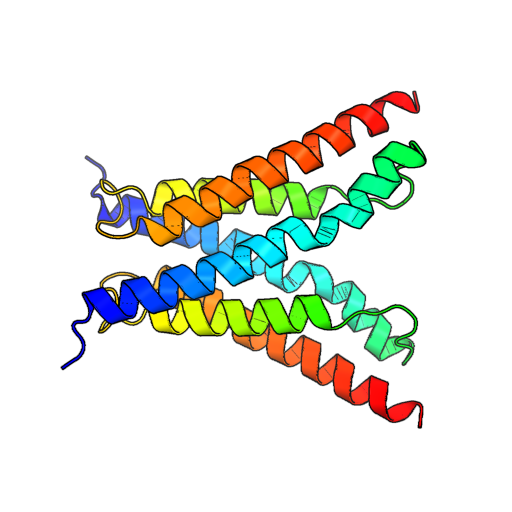39 1 94.69 25 SER B C 1
ATOM 966 O O . SER B 1 25 ? -4.453 6.684 10.383 1 94.69 25 SER B O 1
ATOM 968 N N . PRO B 1 26 ? -5.398 6.117 8.469 1 93.69 26 PRO B N 1
ATOM 969 C CA . PRO B 1 26 ? -5.965 7.457 8.289 1 93.69 26 PRO B CA 1
ATOM 970 C C . PRO B 1 26 ? -7.324 7.617 8.969 1 93.69 26 PRO B C 1
ATOM 972 O O . PRO B 1 26 ? -7.996 8.633 8.773 1 93.69 26 PRO B O 1
ATOM 975 N N . VAL B 1 27 ? -7.719 6.691 9.781 1 95.19 27 VAL B N 1
ATOM 976 C CA . VAL B 1 27 ? -9.062 6.68 10.359 1 95.19 27 VAL B CA 1
ATOM 977 C C . VAL B 1 27 ? -9.266 7.934 11.211 1 95.19 27 VAL B C 1
ATOM 979 O O . VAL B 1 27 ? -10.359 8.5 11.234 1 95.19 27 VAL B O 1
ATOM 982 N N . LEU B 1 28 ? -8.312 8.406 11.883 1 91.81 28 LEU B N 1
ATOM 983 C CA . LEU B 1 28 ? -8.422 9.594 12.727 1 91.81 28 LEU B CA 1
ATOM 984 C C . LEU B 1 28 ? -8.688 10.836 11.875 1 91.81 28 LEU B C 1
ATOM 986 O O . LEU B 1 28 ? -9.43 11.727 12.289 1 91.81 28 LEU B O 1
ATOM 990 N N . THR B 1 29 ? -7.934 10.797 10.75 1 90.62 29 THR B N 1
ATOM 991 C CA . THR B 1 29 ? -8.141 11.891 9.812 1 90.62 29 THR B CA 1
ATOM 992 C C . THR B 1 29 ? -9.602 11.945 9.359 1 90.62 29 THR B C 1
ATOM 994 O O . THR B 1 29 ? -10.227 13.008 9.383 1 90.62 29 THR B O 1
ATOM 997 N N . PHE B 1 30 ? -10.227 10.93 9.086 1 93.94 30 PHE B N 1
ATOM 998 C CA . PHE B 1 30 ? -11.586 10.906 8.578 1 93.94 30 PHE B CA 1
ATOM 999 C C . PHE B 1 30 ? -12.594 11.094 9.703 1 93.94 30 PHE B C 1
ATOM 1001 O O . PHE B 1 30 ? -13.68 11.641 9.492 1 93.94 30 PHE B O 1
ATOM 1008 N N . TRP B 1 31 ? -12.203 10.58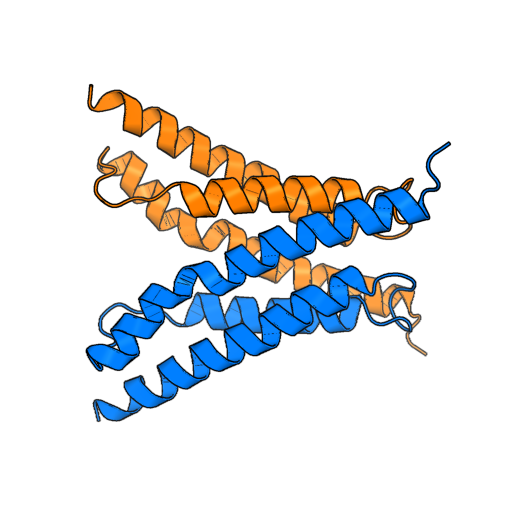6 10.844 1 94 31 TRP B N 1
ATOM 1009 C CA . TRP B 1 31 ? -13.023 10.906 12.008 1 94 31 TRP B CA 1
ATOM 1010 C C . TRP B 1 31 ? -13.117 12.414 12.219 1 94 31 TRP B C 1
ATOM 1012 O O . TRP B 1 31 ? -14.188 12.938 12.516 1 94 31 TRP B O 1
ATOM 1022 N N . ARG B 1 32 ? -12.039 13.164 12.062 1 91.62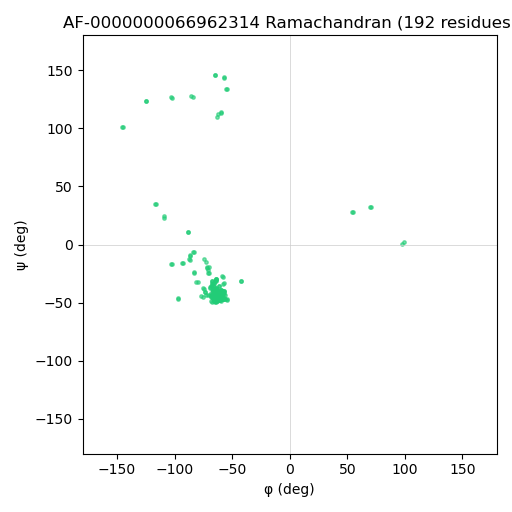 32 ARG B N 1
ATOM 1023 C CA . ARG B 1 32 ? -12.016 14.625 12.18 1 91.62 32 ARG B CA 1
ATOM 1024 C C . ARG B 1 32 ? -12.891 15.273 11.117 1 91.62 32 ARG B C 1
ATOM 1026 O O . ARG B 1 32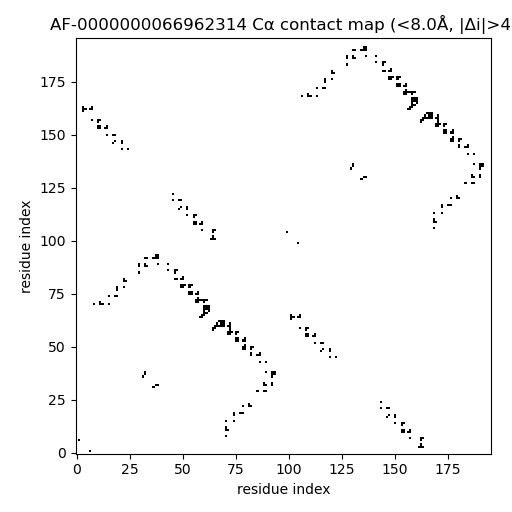 ? -13.594 16.25 11.391 1 91.62 32 ARG B O 1
ATOM 1033 N N . ILE B 1 33 ? -12.852 14.727 9.969 1 92.25 33 ILE B N 1
ATOM 1034 C CA . ILE B 1 33 ? -13.664 15.242 8.875 1 92.25 33 ILE B CA 1
ATOM 1035 C C . ILE B 1 33 ? -15.148 15.141 9.242 1 92.25 33 ILE B C 1
ATOM 1037 O O . ILE B 1 33 ? -15.914 16.094 9.039 1 92.25 33 ILE B O 1
ATOM 1041 N N . ILE B 1 34 ? -15.516 14.047 9.797 1 92.81 34 ILE B N 1
ATOM 1042 C CA . ILE B 1 34 ? -16.906 13.82 10.172 1 92.81 34 ILE B CA 1
ATOM 1043 C C . ILE B 1 34 ? -17.297 14.781 11.297 1 92.81 34 ILE B C 1
ATOM 1045 O O . ILE B 1 34 ? -18.375 15.383 11.258 1 92.81 34 ILE B O 1
ATOM 1049 N N . LYS B 1 35 ? -16.391 14.984 12.18 1 92.75 35 LYS B N 1
ATOM 1050 C CA . LYS B 1 35 ? -16.672 15.773 13.375 1 92.75 35 LYS B CA 1
ATOM 1051 C C . LYS B 1 35 ? -16.719 17.266 13.055 1 92.75 35 LYS B C 1
ATOM 1053 O O . LYS B 1 35 ? -17.609 17.984 13.516 1 92.75 35 LYS B O 1
ATOM 1058 N N . GLU B 1 36 ? -15.773 17.703 12.297 1 91.06 36 GLU B N 1
ATOM 1059 C CA . GLU B 1 36 ? -15.609 19.141 12.078 1 91.06 36 GLU B CA 1
ATOM 1060 C C . GLU B 1 36 ? -16.359 19.594 10.828 1 91.06 36 GLU B C 1
ATOM 1062 O O . GLU B 1 36 ? -16.562 20.781 10.609 1 91.06 36 GLU B O 1
ATOM 1067 N N . LYS B 1 37 ? -16.719 18.625 10.031 1 87.81 37 LYS B N 1
ATOM 1068 C CA . LYS B 1 37 ? -17.406 18.906 8.781 1 87.81 37 LYS B CA 1
ATOM 1069 C C . LYS B 1 37 ? -16.625 19.891 7.922 1 87.81 37 LYS B C 1
ATOM 1071 O O . LYS B 1 37 ? -17.219 20.797 7.312 1 87.81 37 LYS B O 1
ATOM 1076 N N . ASP B 1 38 ? -15.305 19.844 8.133 1 80.94 38 ASP B N 1
ATOM 1077 C CA . ASP B 1 38 ? -14.375 20.703 7.418 1 80.94 38 ASP B CA 1
ATOM 1078 C C . ASP B 1 38 ? -13.289 19.875 6.719 1 80.94 38 ASP B C 1
ATOM 1080 O O . ASP B 1 38 ? -12.695 18.984 7.32 1 80.94 38 ASP B O 1
ATOM 1084 N N . MET B 1 39 ? -13.281 20.125 5.52 1 77.88 39 MET B N 1
ATOM 1085 C CA . MET B 1 39 ? -12.305 19.391 4.723 1 77.88 39 MET B CA 1
ATOM 1086 C C . MET B 1 39 ? -11.18 20.297 4.246 1 77.88 39 MET B C 1
ATOM 1088 O O . MET B 1 39 ? -10.539 20.031 3.234 1 77.88 39 MET B O 1
ATOM 1092 N N . LYS B 1 40 ? -11.086 21.281 5.031 1 70.75 40 LYS B N 1
ATOM 1093 C CA . LYS B 1 40 ? -10.039 22.234 4.664 1 70.75 40 LYS B CA 1
ATOM 1094 C C . LYS B 1 40 ? -8.656 21.578 4.73 1 70.75 40 LYS B C 1
ATOM 1096 O O . LYS B 1 40 ? -8.328 20.906 5.707 1 70.75 40 LYS B O 1
ATOM 1101 N N . TYR B 1 41 ? -7.938 21.312 3.543 1 70.44 41 TYR B N 1
ATOM 1102 C CA . TYR B 1 41 ? -6.547 20.906 3.357 1 70.44 41 TYR B CA 1
ATOM 1103 C C . TYR B 1 41 ? -6.445 19.406 3.135 1 70.44 41 TYR B C 1
ATOM 1105 O O . TYR B 1 41 ? -5.352 18.844 3.17 1 70.44 41 TYR B O 1
ATOM 1113 N N . PHE B 1 42 ? -7.734 18.844 3.115 1 82.38 42 PHE B N 1
ATOM 1114 C CA . PHE B 1 42 ? -7.684 17.422 2.854 1 82.38 42 PHE B CA 1
ATOM 1115 C C . PHE B 1 42 ? -7.645 17.141 1.355 1 82.38 42 PHE B C 1
ATOM 1117 O O . PHE B 1 42 ? -8.43 17.703 0.595 1 82.38 42 PHE B O 1
ATOM 1124 N N . LYS B 1 43 ? -6.621 16.312 0.925 1 86.75 43 LYS B N 1
ATOM 1125 C CA . LYS B 1 43 ? -6.523 15.883 -0.467 1 86.75 43 LYS B CA 1
ATOM 1126 C C . LYS B 1 43 ? -7 14.445 -0.634 1 86.75 43 LYS B C 1
ATOM 1128 O O . LYS B 1 43 ? -6.492 13.539 0.029 1 86.75 43 LYS B O 1
ATOM 1133 N N . ALA B 1 44 ? -7.934 14.25 -1.555 1 91.81 44 ALA B N 1
ATOM 1134 C CA . ALA B 1 44 ? -8.547 12.938 -1.769 1 91.81 44 ALA B CA 1
ATOM 1135 C C . ALA B 1 44 ? -7.719 12.102 -2.74 1 91.81 44 ALA B C 1
ATOM 1137 O O . ALA B 1 44 ? -7.914 10.891 -2.844 1 91.81 44 ALA B O 1
ATOM 1138 N N . ASP B 1 45 ? -6.777 12.625 -3.359 1 93.31 45 ASP B N 1
ATOM 1139 C CA . ASP B 1 45 ? -6.055 12.023 -4.473 1 93.31 45 ASP B CA 1
ATOM 1140 C C . ASP B 1 45 ? -5.371 10.727 -4.039 1 93.31 45 ASP B C 1
ATOM 1142 O O . ASP B 1 45 ? -5.504 9.695 -4.703 1 93.31 45 ASP B O 1
ATOM 1146 N N . PRO B 1 46 ? -4.68 10.773 -2.922 1 93.75 46 PRO B N 1
ATOM 1147 C CA . PRO B 1 46 ? -3.996 9.531 -2.557 1 93.75 46 PRO B CA 1
ATOM 1148 C C . PRO B 1 46 ? -4.969 8.391 -2.264 1 93.75 46 PRO B C 1
ATOM 1150 O O . PRO B 1 46 ? -4.66 7.227 -2.539 1 93.75 46 PRO B O 1
ATOM 1153 N N . TYR B 1 47 ? -6.098 8.695 -1.806 1 96.69 47 TYR B N 1
ATOM 1154 C CA . TYR B 1 47 ? -7.09 7.68 -1.476 1 96.69 47 TYR B CA 1
ATOM 1155 C C . TYR B 1 47 ? -7.738 7.121 -2.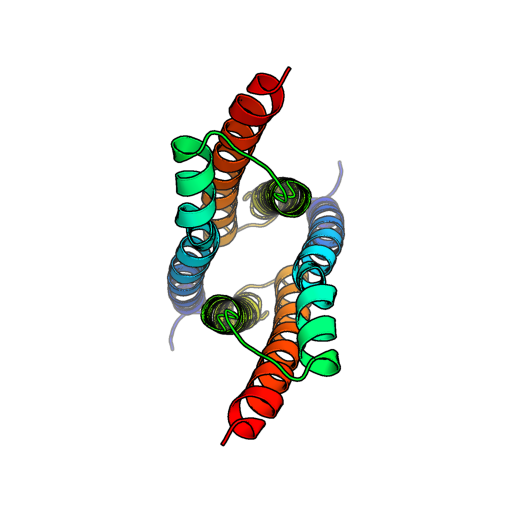736 1 96.69 47 TYR B C 1
ATOM 1157 O O . TYR B 1 47 ? -8.062 5.93 -2.799 1 96.69 47 TYR B O 1
ATOM 1165 N N . LEU B 1 48 ? -7.953 7.98 -3.67 1 97.31 48 LEU B N 1
ATOM 1166 C CA . LEU B 1 48 ? -8.445 7.516 -4.961 1 97.31 48 LEU B CA 1
ATOM 1167 C C . LEU B 1 48 ? -7.422 6.605 -5.637 1 97.31 48 LEU B C 1
ATOM 1169 O O . LEU B 1 48 ? -7.777 5.547 -6.16 1 97.31 48 LEU B O 1
ATOM 1173 N N . ALA B 1 49 ? -6.164 7.012 -5.637 1 97.31 49 ALA B N 1
ATOM 1174 C CA . ALA B 1 49 ? -5.102 6.188 -6.207 1 97.31 49 ALA B CA 1
ATOM 1175 C C . ALA B 1 49 ? -5.008 4.84 -5.5 1 97.31 49 ALA B C 1
ATOM 1177 O O . ALA B 1 49 ? -4.816 3.807 -6.145 1 97.31 49 ALA B O 1
ATOM 1178 N N . THR B 1 50 ? -5.176 4.863 -4.18 1 98.44 50 THR B N 1
ATOM 1179 C CA . THR B 1 50 ? -5.121 3.623 -3.41 1 98.44 50 THR B CA 1
ATOM 1180 C C . THR B 1 50 ? -6.293 2.715 -3.766 1 98.44 50 THR B C 1
ATOM 1182 O O . THR B 1 50 ? -6.133 1.496 -3.871 1 98.44 50 THR B O 1
ATOM 1185 N N . LEU B 1 51 ? -7.445 3.285 -3.959 1 98.69 51 LEU B N 1
ATOM 1186 C CA . LEU B 1 51 ? -8.617 2.514 -4.359 1 98.69 51 LEU B CA 1
ATOM 1187 C C . LEU B 1 51 ? -8.375 1.817 -5.695 1 98.69 51 LEU B C 1
ATOM 1189 O O . LEU B 1 51 ? -8.633 0.62 -5.828 1 98.69 51 LEU B O 1
ATOM 1193 N N . LEU B 1 52 ? -7.891 2.555 -6.613 1 98.44 52 LEU B N 1
ATOM 1194 C CA . LEU B 1 52 ? -7.59 1.984 -7.922 1 98.44 52 LEU B CA 1
ATOM 1195 C C . LEU B 1 52 ? -6.523 0.9 -7.812 1 98.44 52 LEU B C 1
ATOM 1197 O O . LEU B 1 52 ? -6.625 -0.144 -8.461 1 98.44 52 LEU B O 1
ATOM 1201 N N . ASN B 1 53 ? -5.527 1.201 -7.02 1 98.62 53 ASN B N 1
ATOM 1202 C CA . ASN B 1 53 ? -4.469 0.222 -6.785 1 98.62 53 ASN B CA 1
ATOM 1203 C C . ASN B 1 53 ? -5.027 -1.081 -6.219 1 98.62 53 ASN B C 1
ATOM 1205 O O . ASN B 1 53 ? -4.695 -2.166 -6.703 1 98.62 53 ASN B O 1
ATOM 1209 N N . CYS B 1 54 ? -5.855 -0.954 -5.25 1 98.81 54 CYS B N 1
ATOM 1210 C CA . CYS B 1 54 ? -6.484 -2.123 -4.648 1 98.81 54 CYS B CA 1
ATOM 1211 C C . CYS B 1 54 ? -7.316 -2.885 -5.672 1 98.81 54 CYS B C 1
ATOM 1213 O O . CYS B 1 54 ? -7.293 -4.117 -5.711 1 98.81 54 CYS B O 1
ATOM 1215 N N . MET B 1 55 ? -8.039 -2.197 -6.449 1 98.69 55 MET B N 1
ATOM 1216 C CA . MET B 1 55 ? -8.867 -2.824 -7.473 1 98.69 55 MET B CA 1
ATOM 1217 C C . MET B 1 55 ? -8.016 -3.637 -8.445 1 98.69 55 MET B C 1
ATOM 1219 O O . MET B 1 55 ? -8.359 -4.77 -8.781 1 98.69 55 MET B O 1
ATOM 1223 N N . LEU B 1 56 ? -6.922 -3.131 -8.891 1 98.56 56 LEU B N 1
ATOM 1224 C CA . LEU B 1 56 ? -6.047 -3.809 -9.844 1 98.56 56 LEU B CA 1
ATOM 1225 C C . LEU B 1 56 ? -5.426 -5.051 -9.219 1 98.56 56 LEU B C 1
ATOM 1227 O O . LEU B 1 56 ? -5.32 -6.094 -9.867 1 98.56 56 LEU B O 1
ATOM 1231 N N . TRP B 1 57 ? -5.113 -5.004 -7.934 1 98.62 57 TRP B N 1
ATOM 1232 C CA . TRP B 1 57 ? -4.434 -6.121 -7.285 1 98.62 57 TRP B CA 1
ATOM 1233 C C . TRP B 1 57 ? -5.434 -7.195 -6.867 1 98.62 57 TRP B C 1
ATOM 1235 O O . TRP B 1 57 ? -5.074 -8.367 -6.746 1 98.62 57 TRP B O 1
ATOM 1245 N N . VAL B 1 58 ? -6.676 -6.781 -6.695 1 98.75 58 VAL B N 1
ATOM 1246 C CA . VAL B 1 58 ? -7.719 -7.789 -6.555 1 98.75 58 VAL B CA 1
ATOM 1247 C C . VAL B 1 58 ? -7.852 -8.578 -7.855 1 98.75 58 VAL B C 1
ATOM 1249 O O . VAL B 1 58 ? -7.879 -9.812 -7.84 1 98.75 58 VAL B O 1
ATOM 1252 N N . PHE B 1 59 ? -7.883 -7.848 -8.914 1 98.25 59 PHE B N 1
ATOM 1253 C CA . PHE B 1 59 ? -8.008 -8.492 -10.219 1 98.25 59 PHE B CA 1
ATOM 1254 C C . PHE B 1 59 ? -6.785 -9.359 -10.508 1 98.25 59 PHE B C 1
ATOM 1256 O O . PHE B 1 59 ? -6.918 -10.492 -10.969 1 98.25 59 PHE B O 1
ATOM 1263 N N . TYR B 1 60 ? -5.668 -8.844 -10.195 1 97.69 60 TYR B N 1
ATOM 1264 C CA . TYR B 1 60 ? -4.402 -9.547 -10.359 1 97.69 60 TYR B CA 1
ATOM 1265 C C . TYR B 1 60 ? -4.41 -10.867 -9.602 1 97.69 60 TYR B C 1
ATOM 1267 O O . TYR B 1 60 ? -3.936 -11.891 -10.117 1 97.69 60 TYR B O 1
ATOM 1275 N N . GLY B 1 61 ? -4.898 -10.883 -8.461 1 97.81 61 GLY B N 1
ATOM 1276 C CA . GLY B 1 61 ? -4.805 -12.031 -7.578 1 97.81 61 GLY B CA 1
ATOM 1277 C C . GLY B 1 61 ? -5.891 -13.062 -7.828 1 97.81 61 GLY B C 1
ATOM 1278 O O . GLY B 1 61 ? -5.887 -14.141 -7.223 1 97.81 61 GLY B O 1
ATOM 1279 N N . LEU B 1 62 ? -6.863 -12.805 -8.68 1 97.44 62 LEU B N 1
ATOM 1280 C CA . LEU B 1 62 ? -7.906 -13.781 -8.969 1 97.44 62 LEU B CA 1
ATOM 1281 C C . LEU B 1 62 ? -7.305 -15.094 -9.477 1 97.44 62 LEU B C 1
ATOM 1283 O O . LEU B 1 62 ? -6.336 -15.078 -10.234 1 97.44 62 LEU B O 1
ATOM 1287 N N . PRO B 1 63 ? -7.914 -16.188 -9.094 1 95.38 63 PRO B N 1
ATOM 1288 C CA . PRO B 1 63 ? -7.352 -17.5 -9.453 1 95.38 63 PRO B CA 1
ATOM 1289 C C . PRO B 1 63 ? -7.203 -17.672 -10.961 1 95.38 63 PRO B C 1
ATOM 1291 O O . PRO B 1 63 ? -6.246 -18.297 -11.422 1 95.38 63 PRO B O 1
ATOM 1294 N N . ILE B 1 64 ? -8.078 -17.125 -11.773 1 94.19 64 ILE B N 1
ATOM 1295 C CA . ILE B 1 64 ? -8.023 -17.25 -13.227 1 94.19 64 ILE B CA 1
ATOM 1296 C C . ILE B 1 64 ? -6.848 -16.453 -13.773 1 94.19 64 ILE B C 1
ATOM 1298 O O . ILE B 1 64 ? -6.324 -16.766 -14.852 1 94.19 64 ILE B O 1
ATOM 1302 N N . VAL B 1 65 ? -6.441 -15.477 -13.031 1 95 65 VAL B N 1
ATOM 1303 C CA . VAL B 1 65 ? -5.348 -14.617 -13.469 1 95 65 VAL B CA 1
ATOM 1304 C C . VAL B 1 65 ? -4.035 -15.086 -12.844 1 95 65 VAL B C 1
ATOM 1306 O O . VAL B 1 65 ? -3.031 -15.242 -13.539 1 95 65 VAL B O 1
ATOM 1309 N N . HIS B 1 66 ? -4.055 -15.336 -11.609 1 95.31 66 HIS B N 1
ATOM 1310 C CA . HIS B 1 66 ? -2.871 -15.734 -10.859 1 95.31 66 HIS B CA 1
ATOM 1311 C C . HIS B 1 66 ? -3.221 -16.734 -9.766 1 95.31 66 HIS B C 1
ATOM 1313 O O . HIS B 1 66 ? -3.582 -16.328 -8.648 1 95.31 66 HIS B O 1
ATOM 1319 N N . PRO B 1 67 ? -2.984 -17.969 -9.977 1 93.81 67 PRO B N 1
ATOM 1320 C CA . PRO B 1 67 ? -3.383 -19 -9.016 1 93.81 67 PRO B CA 1
ATOM 1321 C C . PRO B 1 67 ? -2.646 -18.875 -7.68 1 93.81 67 PRO B C 1
ATOM 1323 O O . PRO B 1 67 ? -1.491 -18.438 -7.648 1 93.81 67 PRO B O 1
ATOM 1326 N N . ASN B 1 68 ? -3.305 -19.203 -6.512 1 93.94 68 ASN B N 1
ATOM 1327 C CA . ASN B 1 68 ? -2.768 -19.266 -5.156 1 93.94 68 ASN B CA 1
ATOM 1328 C C . ASN B 1 68 ? -2.428 -17.891 -4.613 1 93.94 68 ASN B C 1
ATOM 1330 O O . ASN B 1 68 ? -1.45 -17.734 -3.877 1 93.94 68 ASN B O 1
ATOM 1334 N N . SER B 1 69 ? -3.188 -16.953 -5.039 1 96.38 69 SER B N 1
ATOM 1335 C CA . SER B 1 69 ? -2.914 -15.578 -4.633 1 96.38 69 SER B CA 1
ATOM 1336 C C . SER B 1 69 ? -4.059 -15 -3.807 1 96.38 69 SER B C 1
ATOM 1338 O O . SER B 1 69 ? -4.348 -13.805 -3.879 1 96.38 69 SER B O 1
ATOM 1340 N N . ILE B 1 70 ? -4.734 -15.836 -2.963 1 97.06 70 ILE B N 1
ATOM 1341 C CA . ILE B 1 70 ? -5.902 -15.414 -2.201 1 97.06 70 ILE B CA 1
ATOM 1342 C C . ILE B 1 70 ? -5.496 -14.359 -1.176 1 97.06 70 ILE B C 1
ATOM 1344 O O . ILE B 1 70 ? -6.277 -13.453 -0.858 1 97.06 70 ILE B O 1
ATOM 1348 N N . LEU B 1 71 ? -4.336 -14.438 -0.66 1 97.5 71 LEU B N 1
ATOM 1349 C CA . LEU B 1 71 ? -3.875 -13.484 0.34 1 97.5 71 LEU B CA 1
ATOM 1350 C C . LEU B 1 71 ? -3.701 -12.094 -0.273 1 97.5 71 LEU B C 1
ATOM 1352 O O . LEU B 1 71 ? -3.971 -11.086 0.381 1 97.5 71 LEU B O 1
ATOM 1356 N N . VAL B 1 72 ? -3.314 -12.016 -1.525 1 98.38 72 VAL B N 1
ATOM 1357 C CA . VAL B 1 72 ? -3.246 -10.758 -2.26 1 98.38 72 VAL B CA 1
ATOM 1358 C C . VAL B 1 72 ? -4.652 -10.203 -2.473 1 98.38 72 VAL B C 1
ATOM 1360 O O . VAL B 1 72 ? -4.906 -9.016 -2.234 1 98.38 72 VAL B O 1
ATOM 1363 N N . VAL B 1 73 ? -5.609 -11.047 -2.844 1 98.69 73 VAL B N 1
ATOM 1364 C CA . VAL B 1 73 ? -6.988 -10.648 -3.094 1 98.69 73 VAL B CA 1
ATOM 1365 C C . VAL B 1 73 ? -7.621 -10.133 -1.8 1 98.69 73 VAL B C 1
ATOM 1367 O O . VAL B 1 73 ? -8.289 -9.102 -1.795 1 98.69 73 VAL B O 1
ATOM 1370 N N . THR B 1 74 ? -7.41 -10.797 -0.747 1 98.62 74 THR B N 1
ATOM 1371 C CA . THR B 1 74 ? -8.102 -10.5 0.502 1 98.62 74 THR B CA 1
ATOM 1372 C C . THR B 1 74 ? -7.695 -9.133 1.032 1 98.62 74 THR B C 1
ATOM 1374 O O . THR B 1 74 ? -8.555 -8.297 1.343 1 98.62 74 THR B O 1
ATOM 1377 N N . ILE B 1 75 ? -6.434 -8.883 1.076 1 98.81 75 ILE B N 1
ATOM 1378 C CA . ILE B 1 75 ? -6.012 -7.633 1.71 1 98.81 75 ILE B CA 1
ATOM 1379 C C . ILE B 1 75 ? -6.332 -6.457 0.792 1 98.81 75 ILE B C 1
ATOM 1381 O O . ILE B 1 75 ? -6.719 -5.383 1.261 1 98.81 75 ILE B O 1
ATOM 1385 N N . ASN B 1 76 ? -6.117 -6.602 -0.509 1 98.81 76 ASN B N 1
ATOM 1386 C CA . ASN B 1 76 ? -6.488 -5.531 -1.427 1 98.81 76 ASN B CA 1
ATOM 1387 C C . ASN B 1 76 ? -8 -5.352 -1.498 1 98.81 76 ASN B C 1
ATOM 1389 O O . ASN B 1 76 ? -8.492 -4.234 -1.672 1 98.81 76 ASN B O 1
ATOM 1393 N N . GLY B 1 77 ? -8.781 -6.406 -1.332 1 98.88 77 GLY B N 1
ATOM 1394 C CA . GLY B 1 77 ? -10.227 -6.289 -1.185 1 98.88 77 GLY B CA 1
ATOM 1395 C C . GLY B 1 77 ? -10.641 -5.488 0.037 1 98.88 77 GLY B C 1
ATOM 1396 O O . GLY B 1 77 ? -11.508 -4.621 -0.047 1 98.88 77 GLY B O 1
ATOM 1397 N N . ILE B 1 78 ? -10.07 -5.797 1.111 1 98.75 78 ILE B N 1
ATOM 1398 C CA . ILE B 1 78 ? -10.305 -5.043 2.338 1 98.75 78 ILE B CA 1
ATOM 1399 C C . ILE B 1 78 ? -9.93 -3.576 2.121 1 98.75 78 ILE B C 1
ATOM 1401 O O . ILE B 1 78 ? -10.695 -2.678 2.479 1 98.75 78 ILE B O 1
ATOM 1405 N N . GLY B 1 79 ? -8.734 -3.377 1.511 1 98.75 79 GLY B N 1
ATOM 1406 C CA . GLY B 1 79 ? -8.32 -2.02 1.187 1 98.75 79 GLY B CA 1
ATOM 1407 C C . GLY B 1 79 ? -9.305 -1.294 0.294 1 98.75 79 GLY B C 1
ATOM 1408 O O . GLY B 1 79 ? -9.586 -0.111 0.501 1 98.75 79 GLY B O 1
ATOM 1409 N N . LEU B 1 80 ? -9.797 -1.996 -0.608 1 98.75 80 LEU B N 1
ATOM 1410 C CA . LEU B 1 80 ? -10.773 -1.434 -1.533 1 98.75 80 LEU B CA 1
ATOM 1411 C C . LEU B 1 80 ? -11.992 -0.92 -0.785 1 98.75 80 LEU B C 1
ATOM 1413 O O . LEU B 1 80 ? -12.453 0.197 -1.03 1 98.75 80 LEU B O 1
ATOM 1417 N N . VAL B 1 81 ? -12.5 -1.659 0.108 1 98.75 81 VAL B N 1
ATOM 1418 C CA . VAL B 1 81 ? -13.688 -1.293 0.883 1 98.75 81 VAL B CA 1
ATOM 1419 C C . VAL B 1 81 ? -13.367 -0.098 1.778 1 98.75 81 VAL B C 1
ATOM 1421 O O . VAL B 1 81 ? -14.117 0.878 1.813 1 98.75 81 VAL B O 1
ATOM 1424 N N . ILE B 1 82 ? -12.281 -0.138 2.441 1 98.62 82 ILE B N 1
ATOM 1425 C CA . ILE B 1 82 ? -11.898 0.921 3.371 1 98.62 82 ILE B CA 1
ATOM 1426 C C . ILE B 1 82 ? -11.703 2.23 2.611 1 98.62 82 ILE B C 1
ATOM 1428 O O . ILE B 1 82 ? -12.211 3.277 3.025 1 98.62 82 ILE B O 1
ATOM 1432 N N . GLU B 1 83 ? -11.016 2.094 1.535 1 98.56 83 GLU B N 1
ATOM 1433 C CA . GLU B 1 83 ? -10.781 3.285 0.726 1 98.56 83 GLU B CA 1
ATOM 1434 C C . GLU B 1 83 ? -12.094 3.842 0.171 1 98.56 83 GLU B C 1
ATOM 1436 O O . GLU B 1 83 ? -12.258 5.059 0.056 1 98.56 83 GLU B O 1
ATOM 1441 N N . ALA B 1 84 ? -12.984 2.996 -0.202 1 98.5 84 ALA B N 1
ATOM 1442 C CA . ALA B 1 84 ? -14.297 3.443 -0.663 1 98.5 84 ALA B CA 1
ATOM 1443 C C . ALA B 1 84 ? -15.047 4.191 0.439 1 98.5 84 ALA B C 1
ATOM 1445 O O . ALA B 1 84 ? -15.688 5.211 0.181 1 98.5 84 ALA B O 1
ATOM 1446 N N . VAL B 1 85 ? -14.961 3.734 1.593 1 98.12 85 VAL B N 1
ATOM 1447 C CA . VAL B 1 85 ? -15.586 4.395 2.732 1 98.12 85 VAL B CA 1
ATOM 1448 C C . VAL B 1 85 ? -14.969 5.773 2.941 1 98.12 85 VAL B C 1
ATOM 1450 O O . VAL B 1 85 ? -15.68 6.766 3.092 1 98.12 85 VAL B O 1
ATOM 1453 N N . TYR B 1 86 ? -13.633 5.816 2.947 1 97 86 TYR B N 1
ATOM 1454 C CA . TYR B 1 86 ? -12.953 7.098 3.094 1 97 86 TYR B CA 1
ATOM 1455 C C . TYR B 1 86 ? -13.422 8.094 2.037 1 97 86 TYR B C 1
ATOM 1457 O O . TYR B 1 86 ? -13.758 9.234 2.357 1 97 86 TYR B O 1
ATOM 1465 N N . LEU B 1 87 ? -13.469 7.652 0.847 1 96.5 87 LEU B N 1
ATOM 1466 C CA . LEU B 1 87 ? -13.836 8.539 -0.253 1 96.5 87 LEU B CA 1
ATOM 1467 C C . LEU B 1 87 ? -15.297 8.953 -0.162 1 96.5 87 LEU B C 1
ATOM 1469 O O . LEU B 1 87 ? -15.656 10.078 -0.521 1 96.5 87 LEU B O 1
ATOM 1473 N N . THR B 1 88 ? -16.156 8.094 0.268 1 96.44 88 THR B N 1
ATOM 1474 C CA . THR B 1 88 ? -17.562 8.438 0.479 1 96.44 88 THR B CA 1
ATOM 1475 C C . THR B 1 88 ? -17.703 9.523 1.538 1 96.44 88 THR B C 1
ATOM 1477 O O . THR B 1 88 ? -18.438 10.492 1.347 1 96.44 88 THR B O 1
ATOM 1480 N N . ILE B 1 89 ? -16.984 9.312 2.646 1 94.44 89 ILE B N 1
ATOM 1481 C CA . ILE B 1 89 ? -17 10.32 3.703 1 94.44 89 ILE B CA 1
ATOM 1482 C C . ILE B 1 89 ? -16.531 11.664 3.141 1 94.44 89 ILE B C 1
ATOM 1484 O O . ILE B 1 89 ? -17.188 12.688 3.363 1 94.44 89 ILE B O 1
ATOM 1488 N N . PHE B 1 90 ? -15.477 11.609 2.408 1 92.94 90 PHE B N 1
ATOM 1489 C CA . PHE B 1 90 ? -14.938 12.828 1.812 1 92.94 90 PHE B CA 1
ATOM 1490 C C . PHE B 1 90 ? -15.977 13.5 0.926 1 92.94 90 PHE B C 1
ATOM 1492 O O . PHE B 1 90 ? -16.188 14.711 1.023 1 92.94 90 PHE B O 1
ATOM 1499 N N . PHE B 1 91 ? -16.625 12.797 0.103 1 91.69 91 PHE B N 1
ATOM 1500 C CA . PHE B 1 91 ? -17.578 13.359 -0.849 1 91.69 91 PHE B CA 1
ATOM 1501 C C . PHE B 1 91 ? -18.812 13.891 -0.131 1 91.69 91 PHE B C 1
ATOM 1503 O O . PHE B 1 91 ? -19.375 14.914 -0.526 1 91.69 91 PHE B O 1
ATOM 1510 N N . LEU B 1 92 ? -19.25 13.258 0.862 1 92.06 92 LEU B N 1
ATOM 1511 C CA . LEU B 1 92 ? -20.422 13.68 1.615 1 92.06 92 LEU B CA 1
ATOM 1512 C C . LEU B 1 92 ? -20.188 15.031 2.291 1 92.06 92 LEU B C 1
ATOM 1514 O O . LEU B 1 92 ? -21.078 15.867 2.348 1 92.06 92 LEU B O 1
ATOM 1518 N N . PHE B 1 93 ? -18.938 15.289 2.664 1 90.06 93 PHE B N 1
ATOM 1519 C CA . PHE B 1 93 ? -18.672 16.5 3.434 1 90.06 93 PHE B CA 1
ATOM 1520 C C . PHE B 1 93 ? -18.062 17.578 2.549 1 90.06 93 PHE B C 1
ATOM 1522 O O . PHE B 1 93 ? -17.922 18.734 2.973 1 90.06 93 PHE B O 1
ATOM 1529 N N . SER B 1 94 ? -17.562 17.219 1.413 1 84.38 94 SER B N 1
ATOM 1530 C CA . SER B 1 94 ? -17.125 18.234 0.456 1 84.38 94 SER B CA 1
ATOM 1531 C C . SER B 1 94 ? -18.297 18.969 -0.172 1 84.38 94 SER B C 1
ATOM 1533 O O . SER B 1 94 ? -18.219 20.156 -0.469 1 84.38 94 SER B O 1
ATOM 1535 N N . ASN B 1 95 ? -19.234 18.344 -0.517 1 73.5 95 ASN B N 1
ATOM 1536 C CA . ASN B 1 95 ? -20.438 18.938 -1.107 1 73.5 95 ASN B CA 1
ATOM 1537 C C . ASN B 1 95 ? -21.266 19.703 -0.073 1 73.5 95 ASN B C 1
ATOM 1539 O O . ASN B 1 95 ? -22.031 20.594 -0.427 1 73.5 95 ASN B O 1
ATOM 1543 N N . LYS B 1 96 ? -21.109 19.453 1.143 1 60.5 96 LYS B N 1
ATOM 1544 C CA . LYS B 1 96 ? -21.891 20.219 2.109 1 60.5 96 LYS B CA 1
ATOM 1545 C C . LYS B 1 96 ? -21.391 21.656 2.205 1 60.5 96 LYS B C 1
ATOM 1547 O O . LYS B 1 96 ? -22.141 22.547 2.617 1 60.5 96 LYS B O 1
ATOM 1552 N N . LYS B 1 97 ? -20.203 22.047 1.812 1 54.78 97 LYS B N 1
ATOM 1553 C CA . LYS B 1 97 ? -19.859 23.469 1.894 1 54.78 97 LYS B CA 1
ATOM 1554 C C . LYS B 1 97 ? -20.562 24.266 0.809 1 54.78 97 LYS B C 1
ATOM 1556 O O . LYS B 1 97 ? -20.75 25.484 0.95 1 54.78 97 LYS B O 1
ATOM 1561 N N . ASN B 1 98 ? -21.172 23.688 -0.204 1 43.16 98 ASN B N 1
ATOM 1562 C CA . ASN B 1 98 ? -21.953 24.609 -1.025 1 43.16 98 ASN B CA 1
ATOM 1563 C C . ASN B 1 98 ? -23.391 24.703 -0.551 1 43.16 98 ASN B C 1
ATOM 1565 O O . ASN B 1 98 ? -24 23.688 -0.172 1 43.16 98 ASN B O 1
#

Radius of gyration: 18.23 Å; Cα contacts (8 Å, |Δi|>4): 216; chains: 2; bounding box: 42×53×46 Å

Nearest PDB structures (foldseek):
  4rng-assembly4_C-2  TM=8.219E-01  e=1.893E-02  Thermodesulfovibrio yellowstonii DSM 11347
  4rng-assembly2_D  TM=8.188E-01  e=2.473E-02  Thermodesulfovibrio yellowstonii DSM 11347
  5uhs-assembly1_B  TM=7.348E-01  e=4.221E-02  Leptospira biflexa serovar Patoc strain 'Patoc 1 (Paris)'
  4x5m-assembly2_B  TM=6.886E-01  e=7.600E-02  Escherichia coli UMEA 3162-1
  4rng-assembly4_C-2  TM=8.226E-01  e=1.614E-02  Thermodesulfovibrio yellowstonii DSM 11347

Organism: Oryza sativa subsp. japonica (NCBI:txid39947)

Solvent-accessible surface area (backbone atoms only — not comparable to full-atom values): 10282 Å² total; per-residue (Å²): 126,87,47,40,65,55,54,33,50,54,38,37,50,54,33,35,54,48,46,51,51,58,66,48,64,55,50,64,61,52,50,45,33,68,72,64,58,49,59,84,92,65,74,64,60,67,48,53,52,48,29,52,34,18,51,36,39,27,58,37,18,33,61,82,42,28,69,92,24,61,62,50,23,50,45,23,46,51,39,29,52,53,32,48,50,52,51,48,54,49,52,62,42,58,57,61,77,105,126,85,46,41,66,56,54,34,52,53,40,38,50,54,31,36,54,48,46,50,50,58,66,48,64,55,50,64,61,52,49,46,33,68,72,64,59,50,61,84,90,64,73,64,61,66,46,52,53,48,28,53,34,17,51,34,40,27,55,37,18,33,61,82,41,27,70,92,23,59,60,50,22,51,44,23,45,52,40,29,53,53,33,48,51,53,52,49,55,49,52,61,42,58,56,60,76,106

Foldseek 3Di:
DQDPLNVCVVVLVVVLVVLLCVLCVCVVVLVCCLVVLDCVPPDLVVLVVLLVVLVVQLVCQDCVNPNPRVSSNVSSVSSNVSSVVSVVSVVVSVVVVD/DQDPLNVCVVVLVVVLVVLLCVLCVCVVVLVCCVVVLDCVPPDLVVLVVLLVVLVVQLVCQDCVNPNPRVSSNVSSVSSNVSSVVSVVSVVVSVVVVD

Secondary structure (DSSP, 8-state):
---HHHHHHHHHHHHHHHHHHHHHTTHHHHHHHHHH---TT---HHHHHHHHHHHHHHHHHSTTTSTT-HHHHHHHHHHHHHHHHHHHHHHHHHGGG-/---HHHHHHHHHHHHHHHHHHHHHTTHHHHHHHHHH---TT---HHHHHHHHHHHHHHHHHSTTTSTT-HHHHHHHHHHHHHHHHHHHHHHHHHGGG-

Sequence (196 aa):
MVSPDLIRNVVGIVGNAISFGLFLSPVLTFWRIIKEKDMKYFKADPYLATLLNCMLWVFYGLPIVHPNSILVVTINGIGLVIEAVYLTIFFLFSNKKNMVSPDLIRNVVGIVGNAISFGLFLSPVLTFWRIIKEKDMKYFKADPYLATLLNCMLWVFYGLPIVHPNSILVVTINGIGLVIEAVYLTIFFLFSNKKN

pLDDT: mean 92.69, std 10.05, range [43.16, 98.88]

InterPro domains:
  IPR004316 Sugar transporter SWEET repeat [PF03083] (10-98)
  IPR047664 Sugar transporter SWEET [PTHR10791] (17-97)